Protein 5I98 (pdb70)

Secondary structure (DSSP, 8-state):
----EEEEEE---SS-B--TT-EEEEEEEEEETTS-EEEESTTTTS-EEEE-SSSSS-HHHHHHHTTTTTT--TT----BTT-EEEEEE-GGGTTTTT-BTTTB-TT--EEEEEEEEEE-/---EEEEEE---SS-B--TT-EEEEEEEEEETTS-EEEETTTTT--EEEE-SSSSS-HHHHHHHTTTTTT--TT----BTT-EEEEEE-GGGTTTTT-BTTTB-TT--EEEEEEEEEE-

Foldseek 3Di:
DDAKAKFWPDADPVPAAAAQQKKWWKWKWKDFPVRHTLDTVVVVVGTDIDGELPPPAFQNVNCLRNCHNVPHDPNRDTHHAFIWMKIKAWCVSHVAQVADPPRGHHRTIMIMTMTTHDID/DAKAKFWPDAAPVPAAAAQFKKFWKWKWKDFPVGHTQDTCVVVVGTDIDGELPPPAFQNCNCQRHCHNVPHDPNRDTHHAFIWMKIWAWQNRHVAQPADPPRGHGRTTMIMTMHTHDID

Solvent-accessible surface area: 12181 Å² total; per-residue (Å²): 178,65,30,0,106,10,44,30,37,40,61,21,64,81,107,43,67,7,124,59,47,9,55,1,36,0,41,14,21,0,61,22,95,115,50,132,56,40,44,3,0,102,153,132,66,145,46,71,85,14,35,0,12,77,62,126,25,26,96,0,11,2,0,1,4,3,21,12,74,61,168,17,38,82,124,11,52,110,3,2,90,33,3,77,2,51,0,44,0,32,34,109,5,20,84,12,101,214,8,54,119,92,100,6,30,93,92,46,39,0,32,10,61,3,45,1,74,17,20,123,150,65,3,67,5,10,21,62,96,115,18,69,76,107,47,75,8,141,54,46,22,54,1,36,1,29,17,21,0,74,32,93,106,39,147,79,42,49,7,0,115,170,138,63,153,42,76,77,15,37,0,12,80,62,124,27,26,120,0,10,1,9,1,5,4,24,20,84,61,165,17,45,79,91,10,39,123,4,2,86,30,3,73,2,33,1,31,0,25,25,84,12,18,84,10,104,196,5,65,106,92,105,8,34,96,89,38,42,0,36,8,86,5,32,0,65,17,22,139

InterPro domains:
  IPR001179 FKBP-type peptidyl-prolyl cis-trans isomerase domain [PF00254] (18-119)
  IPR001179 FKBP-type peptidyl-prolyl cis-trans isomerase domain [PS50059] (23-122)
  IPR046357 Peptidyl-prolyl cis-trans isomerase domain superfamily [G3DSA:3.10.50.40] (3-122)
  IPR050689 FKBP-type Peptidyl-prolyl cis-trans Isomerase [PTHR10516] (7-121)

B-factor: mean 46.71, std 12.59, range [27.4, 112.66]

Organism: Candida albicans (strain SC5314 / ATCC MYA-2876) (NCBI:txid237561)

Nearest PDB structures (foldseek):
  5i98-assembly1_A  TM=1.003E+00  e=9.580E-24  Candida albicans SC5314
  5hw7-assembly1_B  TM=9.965E-01  e=1.997E-23  Candida albicans SC5314
  5hw8-assembly5_E  TM=9.865E-01  e=2.056E-21  Candida albicans SC5314
  5hw6-assembly2_B  TM=9.870E-01  e=7.127E-21  Candida albicans SC5314
  5hw8-assembly6_F  TM=9.557E-01  e=1.138E-15  Candida albicans SC5314

Radius of gyration: 19.88 Å; Cα contacts (8 Å, |Δi|>4): 641; chains: 2; bounding box: 49×38×57 Å

GO terms:
  GO:0062040 fungal biofilm matrix (C, IDA)
  GO:0005576 extracellular region (C, IDA)
  GO:0003755 peptidyl-prolyl cis-trans isomerase activity (F, IGI)
  GO:0071466 cellular response to xenobiotic stimulus (P, IMP)

Sequence (239 aa):
EELPQIEIVQEGDNTTFAKPGDTVTIHYDGKLTNGKEFDSSRKRGKPFTCTVGVGQVIKGWDISLTNNYGKGGANLPKISKGTKAILTIPPNLAYGPRGIPGIIGPNETLVFEVELLGVNELPQIEIVQEGDNTTFAKPGDTVTIHYDGKLTNGKEFDSSRKRGKPFTCTVGVGQVIKGWDISLTNNYGKGGANLPKISKGTKAILTIPPNLAYGPRGIPGIIGPNETLVFEVELLGVN

Structure (mmCIF, N/CA/C/O backbone):
data_5I98
#
_entry.id   5I98
#
_cell.length_a   51.225
_cell.length_b   43.963
_cell.length_c   56.989
_cell.angle_alpha   90.000
_cell.angle_beta   115.000
_cell.angle_gamma   90.000
#
_symmetry.space_group_name_H-M   'P 1 21 1'
#
loop_
_entity.id
_entity.type
_entity.pdbx_description
1 polymer 'FK506-binding protein 1'
2 water water
#
loop_
_atom_site.group_PDB
_atom_site.id
_atom_site.type_symbol
_atom_site.label_atom_id
_atom_site.label_alt_id
_atom_site.label_comp_id
_atom_site.label_asym_id
_atom_site.label_entity_id
_atom_site.label_seq_id
_atom_site.pdbx_PDB_ins_code
_atom_site.Cartn_x
_atom_site.Cartn_y
_atom_site.Cartn_z
_atom_site.occupancy
_atom_site.B_iso_or_equiv
_atom_site.auth_seq_id
_atom_site.auth_comp_id
_atom_site.auth_asym_id
_atom_site.auth_atom_id
_atom_site.pdbx_PDB_model_num
ATOM 1 N N . GLU A 1 1 ? 40.531 3.680 -2.028 1.00 62.34 3 GLU A N 1
ATOM 2 C CA . GLU A 1 1 ? 40.881 3.122 -0.727 1.00 74.46 3 GLU A CA 1
ATOM 3 C C . GLU A 1 1 ? 42.153 3.776 -0.190 1.00 69.96 3 GLU A C 1
ATOM 4 O O . GLU A 1 1 ? 43.101 4.030 -0.933 1.00 57.45 3 GLU A O 1
ATOM 15 N N . GLU A 1 2 ? 42.165 4.032 1.113 1.00 60.61 4 GLU A N 1
ATOM 16 C CA . GLU A 1 2 ? 43.184 4.867 1.733 1.00 62.29 4 GLU A CA 1
ATOM 17 C C . GLU A 1 2 ? 44.513 4.132 1.924 1.00 61.30 4 GLU A C 1
ATOM 18 O O . GLU A 1 2 ? 44.554 3.013 2.432 1.00 50.65 4 GLU A O 1
ATOM 30 N N . LEU A 1 3 ? 45.599 4.792 1.533 1.00 48.35 5 LEU A N 1
ATOM 31 C CA . LEU A 1 3 ? 46.920 4.178 1.494 1.00 48.30 5 LEU A CA 1
ATOM 32 C C . LEU A 1 3 ? 47.982 5.212 1.847 1.00 47.66 5 LEU A C 1
ATOM 33 O O . LEU A 1 3 ? 47.834 6.391 1.525 1.00 45.64 5 LEU A O 1
ATOM 49 N N . PRO A 1 4 ? 49.067 4.775 2.504 1.00 39.73 6 PRO A N 1
ATOM 50 C CA . PRO A 1 4 ? 50.157 5.712 2.769 1.00 39.44 6 PRO A CA 1
ATOM 51 C C . PRO A 1 4 ? 50.930 5.978 1.488 1.00 35.54 6 PRO A C 1
ATOM 52 O O . PRO A 1 4 ? 50.894 5.153 0.576 1.00 38.38 6 PRO A O 1
ATOM 63 N N . GLN A 1 5 ? 51.613 7.112 1.409 1.00 32.83 7 GLN A N 1
ATOM 64 C CA . GLN A 1 5 ? 52.465 7.383 0.261 1.00 41.05 7 GLN A CA 1
ATOM 65 C C . GLN A 1 5 ? 53.908 7.083 0.634 1.00 44.21 7 GLN A C 1
ATOM 66 O O . GLN A 1 5 ? 54.359 7.410 1.733 1.00 40.49 7 GLN A O 1
ATOM 80 N N . ILE A 1 6 ? 54.622 6.443 -0.286 1.00 38.31 8 ILE A N 1
ATOM 81 C CA . ILE A 1 6 ? 55.963 5.947 -0.013 1.00 34.46 8 ILE A CA 1
ATOM 82 C C . ILE A 1 6 ? 56.961 6.477 -1.029 1.00 38.38 8 ILE A C 1
ATOM 83 O O . ILE A 1 6 ? 56.822 6.254 -2.231 1.00 42.51 8 ILE A O 1
ATOM 99 N N . GLU A 1 7 ? 57.967 7.182 -0.530 1.00 36.48 9 GLU A N 1
ATOM 100 C CA . GLU A 1 7 ? 59.065 7.655 -1.357 1.00 41.81 9 GLU A CA 1
ATOM 101 C C . GLU A 1 7 ? 60.283 6.772 -1.121 1.00 34.06 9 GLU A C 1
ATOM 102 O O . GLU A 1 7 ? 60.830 6.741 -0.021 1.00 39.34 9 GLU A O 1
ATOM 114 N N . ILE A 1 8 ? 60.701 6.043 -2.150 1.00 36.06 10 ILE A N 1
ATOM 115 C CA . ILE A 1 8 ? 61.885 5.197 -2.044 1.00 35.45 10 ILE A CA 1
ATOM 116 C C . ILE A 1 8 ? 63.138 6.039 -2.264 1.00 37.65 10 ILE A C 1
ATOM 117 O O . ILE A 1 8 ? 63.385 6.524 -3.368 1.00 35.71 10 ILE A O 1
ATOM 133 N N . VAL A 1 9 ? 63.925 6.209 -1.209 1.00 36.80 11 VAL A N 1
ATOM 134 C CA . VAL A 1 9 ? 65.125 7.035 -1.265 1.00 34.61 11 VAL A CA 1
ATOM 135 C C . VAL A 1 9 ? 66.273 6.231 -1.871 1.00 34.26 11 VAL A C 1
ATOM 136 O O . VAL A 1 9 ? 66.990 6.711 -2.752 1.00 34.63 11 VAL A O 1
ATOM 149 N N . GLN A 1 10 ? 66.435 5.003 -1.392 1.00 29.18 12 GLN A N 1
ATOM 150 C CA . GLN A 1 10 ? 67.402 4.074 -1.962 1.00 33.58 12 GLN A CA 1
ATOM 151 C C . GLN A 1 10 ? 66.921 2.646 -1.763 1.00 34.73 12 GLN A C 1
ATOM 152 O O . GLN A 1 10 ? 66.511 2.267 -0.666 1.00 33.07 12 GLN A O 1
ATOM 166 N N . GLU A 1 11 ? 66.983 1.858 -2.830 1.00 35.98 13 GLU A N 1
ATOM 167 C CA . GLU A 1 11 ? 66.506 0.485 -2.795 1.00 34.56 13 GLU A CA 1
ATOM 168 C C . GLU A 1 11 ? 67.439 -0.424 -2.004 1.00 36.06 13 GLU A C 1
ATOM 169 O O . GLU A 1 11 ? 68.658 -0.246 -2.017 1.00 33.34 13 GLU A O 1
ATOM 181 N N . GLY A 1 12 ? 66.850 -1.393 -1.310 1.00 34.25 14 GLY A N 1
ATOM 182 C CA . GLY A 1 12 ? 67.610 -2.409 -0.608 1.00 32.73 14 GLY A CA 1
ATOM 183 C C . GLY A 1 12 ? 67.952 -3.555 -1.541 1.00 35.19 14 GLY A C 1
ATOM 184 O O . GLY A 1 12 ? 68.293 -3.329 -2.701 1.00 36.68 14 GLY A O 1
ATOM 188 N N . ASP A 1 13 ? 67.846 -4.788 -1.053 1.00 34.08 15 ASP A N 1
ATOM 189 C CA . ASP A 1 13 ? 68.249 -5.944 -1.847 1.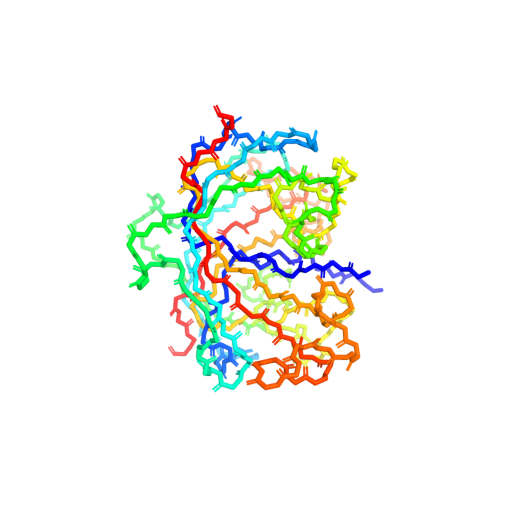00 35.81 15 ASP A CA 1
ATOM 190 C C . ASP A 1 13 ? 67.189 -6.358 -2.870 1.00 32.42 15 ASP A C 1
ATOM 191 O O . ASP A 1 13 ? 67.464 -7.179 -3.742 1.00 33.41 15 ASP A O 1
ATOM 200 N N . ASN A 1 14 ? 65.988 -5.793 -2.767 1.00 34.31 16 ASN A N 1
ATOM 201 C CA . ASN A 1 14 ? 64.922 -6.064 -3.737 1.00 39.06 16 ASN A CA 1
ATOM 202 C C . ASN A 1 14 ? 64.477 -7.529 -3.774 1.00 38.37 16 ASN A C 1
ATOM 203 O O . ASN A 1 14 ? 63.889 -7.979 -4.760 1.00 37.61 16 ASN A O 1
ATOM 214 N N . THR A 1 15 ? 64.754 -8.270 -2.707 1.00 35.75 17 THR A N 1
ATOM 215 C CA . THR A 1 15 ? 64.362 -9.674 -2.639 1.00 37.66 17 THR A CA 1
ATOM 216 C C . THR A 1 15 ? 63.790 -10.085 -1.283 1.00 36.49 17 THR A C 1
ATOM 217 O O . THR A 1 15 ? 63.015 -11.037 -1.210 1.00 36.48 17 THR A O 1
ATOM 228 N N . THR A 1 16 ? 64.158 -9.376 -0.217 1.00 34.49 18 THR A N 1
ATOM 229 C CA . THR A 1 16 ? 63.646 -9.682 1.117 1.00 34.38 18 THR A CA 1
ATOM 230 C C . THR A 1 16 ? 62.542 -8.708 1.518 1.00 33.88 18 THR A C 1
ATOM 231 O O . THR A 1 16 ? 62.803 -7.533 1.777 1.00 35.29 18 THR A O 1
ATOM 242 N N . PHE A 1 17 ? 61.312 -9.209 1.575 1.00 34.58 19 PHE A N 1
ATOM 243 C CA . PHE A 1 17 ? 60.155 -8.390 1.907 1.00 37.98 19 PHE A CA 1
ATOM 244 C C . PHE A 1 17 ? 59.416 -8.980 3.103 1.00 37.40 19 PHE A C 1
ATOM 245 O O . PHE A 1 17 ? 59.203 -10.190 3.175 1.00 37.58 19 PHE A O 1
ATOM 262 N N . ALA A 1 18 ? 59.020 -8.120 4.036 1.00 31.54 20 ALA A N 1
ATOM 263 C CA . ALA A 1 18 ? 58.291 -8.561 5.218 1.00 31.24 20 ALA A CA 1
ATOM 264 C C . ALA A 1 18 ? 56.879 -9.005 4.851 1.00 37.09 20 ALA A C 1
ATOM 265 O O . ALA A 1 18 ? 56.246 -8.425 3.970 1.00 32.59 20 ALA A O 1
ATOM 272 N N . LYS A 1 19 ? 56.402 -10.041 5.532 1.00 37.81 21 LYS A N 1
ATOM 273 C CA . LYS A 1 19 ? 55.011 -10.461 5.431 1.00 44.17 21 LYS A CA 1
ATOM 274 C C . LYS A 1 19 ? 54.405 -10.415 6.825 1.00 41.70 21 LYS A C 1
ATOM 275 O O . LYS A 1 19 ? 55.137 -10.387 7.816 1.00 36.64 21 LYS A O 1
ATOM 294 N N . PRO A 1 20 ? 53.065 -10.392 6.911 1.00 41.92 22 PRO A N 1
ATOM 295 C CA . PRO A 1 20 ? 52.411 -10.324 8.221 1.00 40.89 22 PRO A CA 1
ATOM 296 C C . PRO A 1 20 ? 52.905 -11.414 9.166 1.00 42.43 22 PRO A C 1
ATOM 297 O O . PRO A 1 20 ? 52.982 -12.582 8.779 1.00 44.98 22 PRO A O 1
ATOM 308 N N . GLY A 1 21 ? 53.241 -11.024 10.392 1.00 38.29 23 GLY A N 1
ATOM 309 C CA . GLY A 1 21 ? 53.791 -11.948 11.365 1.00 42.75 23 GLY A CA 1
ATOM 310 C C . GLY A 1 21 ? 55.304 -11.877 11.456 1.00 45.40 23 GLY A C 1
ATOM 311 O O . GLY A 1 21 ? 55.892 -12.367 12.417 1.00 40.81 23 GLY A O 1
ATOM 315 N N . ASP A 1 22 ? 55.938 -11.267 10.458 1.00 42.82 24 ASP A N 1
ATOM 316 C CA . ASP A 1 22 ? 57.389 -11.109 10.470 1.00 41.46 24 ASP A CA 1
ATOM 317 C C . ASP A 1 22 ? 57.798 -10.046 11.473 1.00 39.23 24 ASP A C 1
ATOM 318 O O . ASP A 1 22 ? 57.016 -9.159 11.810 1.00 34.91 24 ASP A O 1
ATOM 327 N N . THR A 1 23 ? 59.034 -10.138 11.949 1.00 38.33 25 THR A N 1
ATOM 328 C CA . THR A 1 23 ? 59.617 -9.074 12.750 1.00 35.64 25 THR A CA 1
ATOM 329 C C . THR A 1 23 ? 60.477 -8.217 11.834 1.00 37.03 25 THR A C 1
ATOM 330 O O . THR A 1 23 ? 61.174 -8.740 10.967 1.00 41.75 25 THR A O 1
ATOM 341 N N . VAL A 1 24 ? 60.416 -6.902 12.001 1.00 35.37 26 VAL A N 1
ATOM 342 C CA . VAL A 1 24 ? 61.314 -6.026 11.266 1.00 36.37 26 VAL A CA 1
ATOM 343 C C . VAL A 1 24 ? 62.112 -5.167 12.234 1.00 33.83 26 VAL A C 1
ATOM 344 O O . VAL A 1 24 ? 61.661 -4.870 13.341 1.00 39.41 26 VAL A O 1
ATOM 357 N N . THR A 1 25 ? 63.311 -4.790 11.809 1.00 33.97 27 THR A N 1
ATOM 358 C CA . THR A 1 25 ? 64.162 -3.908 12.585 1.00 35.81 27 THR A CA 1
ATOM 359 C C . THR A 1 25 ? 64.413 -2.672 11.736 1.00 32.82 27 THR A C 1
ATOM 360 O O . THR A 1 25 ? 64.893 -2.772 10.608 1.00 33.20 27 THR A O 1
ATOM 371 N N . ILE A 1 26 ? 64.087 -1.506 12.278 1.00 29.84 28 ILE A N 1
ATOM 372 C CA . ILE A 1 26 ? 64.038 -0.294 11.480 1.00 2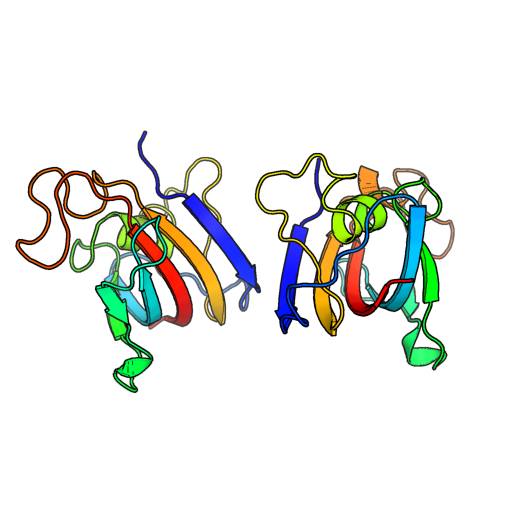8.23 28 ILE A CA 1
ATOM 373 C C . ILE A 1 26 ? 64.490 0.935 12.267 1.00 35.55 28 ILE A C 1
ATOM 374 O O . ILE A 1 26 ? 64.125 1.109 13.432 1.00 36.33 28 ILE A O 1
ATOM 390 N N . HIS A 1 27 ? 65.316 1.763 11.635 1.00 31.58 29 HIS A N 1
ATOM 391 C CA . HIS A 1 27 ? 65.633 3.086 12.161 1.00 37.13 29 HIS A CA 1
ATOM 392 C C . HIS A 1 27 ? 64.671 4.087 11.533 1.00 36.78 29 HIS A C 1
ATOM 393 O O . HIS A 1 27 ? 64.372 3.990 10.344 1.00 39.67 29 HIS A O 1
ATOM 408 N N . TYR A 1 28 ? 64.188 5.045 12.319 1.00 37.35 30 TYR A N 1
ATOM 409 C CA . TYR A 1 28 ? 63.257 6.037 11.800 1.00 39.35 30 TYR A CA 1
ATOM 410 C C . TYR A 1 28 ? 63.341 7.382 12.514 1.00 43.01 30 TYR A C 1
ATOM 411 O O . TYR A 1 28 ? 63.776 7.467 13.663 1.00 41.19 30 TYR A O 1
ATOM 429 N N . ASP A 1 29 ? 62.930 8.431 11.806 1.00 36.01 31 ASP A N 1
ATOM 430 C CA . ASP A 1 29 ? 62.628 9.724 12.408 1.00 43.24 31 ASP A CA 1
ATOM 431 C C . ASP A 1 29 ? 61.190 10.076 12.058 1.00 46.16 31 ASP A C 1
ATOM 432 O O . ASP A 1 29 ? 60.833 10.129 10.881 1.00 46.50 31 ASP A O 1
ATOM 441 N N . GLY A 1 30 ? 60.364 10.308 13.072 1.00 40.10 32 GLY A N 1
ATOM 442 C CA . GLY A 1 30 ? 58.976 10.666 12.846 1.00 44.60 32 GLY A CA 1
ATOM 443 C C . GLY A 1 30 ? 58.724 12.144 13.070 1.00 48.18 32 GLY A C 1
ATOM 444 O O . GLY A 1 30 ? 58.992 12.665 14.152 1.00 43.64 32 GLY A O 1
ATOM 448 N N . LYS A 1 31 ? 58.200 12.816 12.048 1.00 42.00 33 LYS A N 1
ATOM 449 C CA . LYS A 1 31 ? 57.951 14.250 12.118 1.00 46.67 33 LYS A CA 1
ATOM 450 C C . LYS A 1 31 ? 56.551 14.603 11.625 1.00 45.66 33 LYS A C 1
ATOM 451 O O . LYS A 1 31 ? 55.906 13.817 10.931 1.00 37.34 33 LYS A O 1
ATOM 470 N N . LEU A 1 32 ? 56.083 15.790 11.996 1.00 41.64 34 LEU A N 1
ATOM 471 C CA . LEU A 1 32 ? 54.847 16.328 11.447 1.00 43.82 34 LEU A CA 1
ATOM 472 C C . LEU A 1 32 ? 55.159 16.906 10.074 1.00 43.30 34 LEU A C 1
ATOM 473 O O . LEU A 1 32 ? 56.324 17.009 9.695 1.00 41.61 34 LEU A O 1
ATOM 489 N N . THR A 1 33 ? 54.129 17.285 9.325 1.00 44.38 35 THR A N 1
ATOM 490 C CA . THR A 1 33 ? 54.343 17.805 7.978 1.00 48.19 35 THR A CA 1
ATOM 491 C C . THR A 1 33 ? 55.133 19.119 8.003 1.00 50.21 35 THR A C 1
ATOM 492 O O . THR A 1 33 ? 55.735 19.508 7.003 1.00 48.92 35 THR A O 1
ATOM 503 N N . ASN A 1 34 ? 55.136 19.793 9.150 1.00 51.91 36 ASN A N 1
ATOM 504 C CA . ASN A 1 34 ? 55.878 21.046 9.299 1.00 45.97 36 ASN A CA 1
ATOM 505 C C . ASN A 1 34 ? 57.313 20.865 9.802 1.00 58.09 36 ASN A C 1
ATOM 506 O O . ASN A 1 34 ? 57.952 21.832 10.213 1.00 54.60 36 ASN A O 1
ATOM 517 N N . GLY A 1 35 ? 57.814 19.633 9.778 1.00 51.42 37 GLY A N 1
ATOM 518 C CA . GLY A 1 35 ? 59.203 19.370 10.119 1.00 53.60 37 GLY A CA 1
ATOM 519 C C . GLY A 1 35 ? 59.494 19.187 11.602 1.00 51.46 37 GLY A C 1
ATOM 520 O O . GLY A 1 35 ? 60.636 18.935 11.984 1.00 56.57 37 GLY A O 1
ATOM 524 N N . LYS A 1 36 ? 58.469 19.311 12.439 1.00 50.80 38 LYS A N 1
ATOM 525 C CA . LYS A 1 36 ? 58.640 19.190 13.885 1.00 55.74 38 LYS A CA 1
ATOM 526 C C . LYS A 1 36 ? 58.658 17.721 14.297 1.00 51.80 38 LYS A C 1
ATOM 527 O O . LYS A 1 36 ? 57.708 16.985 14.041 1.00 52.41 38 LYS A O 1
ATOM 546 N N . GLU A 1 37 ? 59.738 17.300 14.948 1.00 53.50 39 GLU A N 1
ATOM 547 C CA . GLU A 1 37 ? 59.928 15.886 15.265 1.00 58.27 39 GLU A CA 1
ATOM 548 C C . GLU A 1 37 ? 59.181 15.467 16.524 1.00 53.21 39 GLU A C 1
ATOM 549 O O . GLU A 1 37 ? 59.262 16.134 17.557 1.00 58.06 39 GLU A O 1
ATOM 561 N N . PHE A 1 38 ? 58.459 14.353 16.428 1.00 46.88 40 PHE A N 1
ATOM 562 C CA . PHE A 1 38 ? 57.726 13.818 17.572 1.00 49.74 40 PHE A CA 1
ATOM 563 C C . PHE A 1 38 ? 58.290 12.497 18.097 1.00 55.35 40 PHE A C 1
ATOM 564 O O . PHE A 1 38 ? 57.904 12.044 19.175 1.00 47.27 40 PHE A O 1
ATOM 581 N N . ASP A 1 39 ? 59.202 11.884 17.349 1.00 50.79 41 ASP A N 1
ATOM 582 C CA . ASP A 1 39 ? 59.804 10.625 17.778 1.00 44.95 41 ASP A CA 1
ATOM 583 C C . ASP A 1 39 ? 60.967 10.233 16.866 1.00 45.35 41 ASP A C 1
ATOM 584 O O . ASP A 1 39 ? 61.056 10.682 15.723 1.00 52.61 41 ASP A O 1
ATOM 593 N N . SER A 1 40 ? 61.858 9.393 17.381 1.00 41.73 42 SER A N 1
ATOM 594 C CA . SER A 1 40 ? 63.038 8.972 16.632 1.00 44.06 42 SER A CA 1
ATOM 595 C C . SER A 1 40 ? 63.785 7.856 17.353 1.00 49.14 42 SER A C 1
ATOM 596 O O . SER A 1 40 ? 64.045 7.942 18.552 1.00 49.75 42 SER A O 1
ATOM 604 N N . SER A 1 41 ? 64.131 6.810 16.608 1.00 41.33 43 SER A N 1
ATOM 605 C CA . SER A 1 41 ? 64.918 5.709 17.145 1.00 43.69 43 SER A CA 1
ATOM 606 C C . SER A 1 41 ? 66.393 6.086 17.152 1.00 44.31 43 SER A C 1
ATOM 607 O O . SER A 1 41 ? 67.168 5.583 17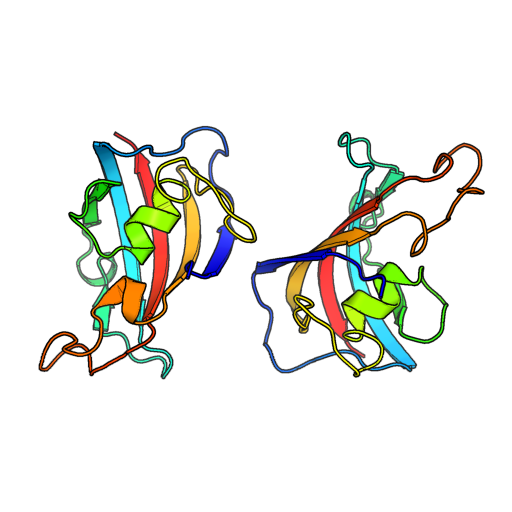.964 1.00 45.22 43 SER A O 1
ATOM 615 N N . ARG A 1 42 ? 66.768 6.986 16.247 1.00 47.19 44 ARG A N 1
ATOM 616 C CA . ARG A 1 42 ? 68.166 7.345 16.050 1.00 51.59 44 ARG A CA 1
ATOM 617 C C . ARG A 1 42 ? 68.718 8.140 17.231 1.00 58.06 44 ARG A C 1
ATOM 618 O O . ARG A 1 42 ? 69.874 7.963 17.615 1.00 68.23 44 ARG A O 1
ATOM 639 N N . LYS A 1 43 ? 67.892 9.007 17.812 1.00 59.59 45 LYS A N 1
ATOM 640 C CA . LYS A 1 43 ? 68.300 9.775 18.986 1.00 65.69 45 LYS A CA 1
ATOM 641 C C . LYS A 1 43 ? 68.270 8.884 20.227 1.00 59.81 45 LYS A C 1
ATOM 642 O O . LYS A 1 43 ? 68.812 9.236 21.275 1.00 72.89 45 LYS A O 1
ATOM 661 N N . ARG A 1 44 ? 67.632 7.727 20.088 1.00 54.80 46 ARG A N 1
ATOM 662 C CA . ARG A 1 44 ? 67.544 6.739 21.155 1.00 58.60 46 ARG A CA 1
ATOM 663 C C . ARG A 1 44 ? 68.769 5.822 21.120 1.00 59.83 46 ARG A C 1
ATOM 664 O O . ARG A 1 44 ? 69.077 5.142 22.099 1.00 58.40 46 ARG A O 1
ATOM 685 N N . GLY A 1 45 ? 69.463 5.809 19.984 1.00 58.22 47 GLY A N 1
ATOM 686 C CA . GLY A 1 45 ? 70.717 5.084 19.854 1.00 53.46 47 GLY A CA 1
ATOM 687 C C . GLY A 1 45 ? 70.548 3.614 19.506 1.00 56.60 47 GLY A C 1
ATOM 688 O O . GLY A 1 45 ? 71.511 2.847 19.523 1.00 57.35 47 GLY A O 1
ATOM 692 N N . LYS A 1 46 ? 69.326 3.217 19.175 1.00 51.76 48 LYS A N 1
ATOM 693 C CA . LYS A 1 46 ? 69.031 1.812 18.922 1.00 45.84 48 LYS A CA 1
ATOM 694 C C . LYS A 1 46 ? 67.849 1.700 17.978 1.00 47.34 48 LYS A C 1
ATOM 695 O O . LYS A 1 46 ? 66.860 2.417 18.137 1.00 37.59 48 LYS A O 1
ATOM 714 N N . PRO A 1 47 ? 67.943 0.801 16.985 1.00 41.99 49 PRO A N 1
ATOM 715 C CA . PRO A 1 47 ? 66.822 0.679 16.052 1.00 42.93 49 PRO A CA 1
ATOM 716 C C . PRO A 1 47 ? 65.623 -0.019 16.682 1.00 38.74 49 PRO A C 1
ATOM 717 O O . PRO A 1 47 ? 65.743 -0.687 17.710 1.00 36.15 49 PRO A O 1
ATOM 728 N N . PHE A 1 48 ? 64.471 0.143 16.046 1.00 36.07 50 PHE A N 1
ATOM 729 C CA . PHE A 1 48 ? 63.205 -0.326 16.585 1.00 34.55 50 PHE A CA 1
ATOM 730 C C . PHE A 1 48 ? 62.832 -1.667 15.965 1.00 35.90 50 PHE A C 1
ATOM 731 O O . PHE A 1 48 ? 62.815 -1.811 14.742 1.00 35.52 50 PHE A O 1
ATOM 748 N N . THR A 1 49 ? 62.549 -2.650 16.814 1.00 31.66 51 THR A N 1
ATOM 749 C CA . THR A 1 49 ? 62.127 -3.966 16.347 1.00 39.69 51 THR A CA 1
ATOM 750 C C . THR A 1 49 ? 60.661 -4.184 16.698 1.00 40.70 51 THR A C 1
ATOM 751 O O . THR A 1 49 ? 60.245 -3.982 17.837 1.00 40.19 51 THR A O 1
ATOM 762 N N . CYS A 1 50 ? 59.877 -4.589 15.709 1.00 37.01 52 CYS A N 1
ATOM 763 C CA . CYS A 1 50 ? 58.448 -4.794 15.908 1.00 39.00 52 CYS A CA 1
ATOM 764 C C . CYS A 1 50 ? 57.930 -5.899 15.010 1.00 40.96 52 CYS A C 1
ATOM 765 O O . CYS A 1 50 ? 58.564 -6.256 14.018 1.00 38.57 52 CYS A O 1
ATOM 773 N N . THR A 1 51 ? 56.767 -6.431 15.363 1.00 38.95 53 THR A N 1
ATOM 774 C CA . THR A 1 51 ? 56.061 -7.374 14.511 1.00 41.34 53 THR A CA 1
ATOM 775 C C . THR A 1 51 ? 55.103 -6.600 13.616 1.00 40.19 53 THR A C 1
ATOM 776 O O . THR A 1 51 ? 54.336 -5.767 14.099 1.00 42.16 53 THR A O 1
ATOM 787 N N . VAL A 1 52 ? 55.157 -6.867 12.312 1.00 35.86 54 VAL A N 1
ATOM 788 C CA . VAL A 1 52 ? 54.356 -6.120 11.345 1.00 38.97 54 VAL A CA 1
ATOM 789 C C . VAL A 1 52 ? 53.166 -6.913 10.811 1.00 37.15 54 VAL A C 1
ATOM 790 O O . VAL A 1 52 ? 53.175 -8.145 10.794 1.00 40.51 54 VAL A O 1
ATOM 803 N N . GLY A 1 53 ? 52.145 -6.186 10.368 1.00 41.09 55 GLY A N 1
ATOM 804 C CA . GLY A 1 53 ? 50.996 -6.780 9.710 1.00 45.85 55 GLY A CA 1
ATOM 805 C C . GLY A 1 53 ? 49.894 -7.260 10.636 1.00 41.21 55 GLY A C 1
ATOM 806 O O . GLY A 1 53 ? 48.923 -7.862 10.179 1.00 50.55 55 GLY A O 1
ATOM 810 N N . VAL A 1 54 ? 50.027 -6.991 11.931 1.00 47.93 56 VAL A N 1
ATOM 811 C CA . VAL A 1 54 ? 49.080 -7.516 12.910 1.00 43.98 56 VAL A CA 1
ATOM 812 C C . VAL A 1 54 ? 48.585 -6.451 13.891 1.00 52.48 56 VAL A C 1
ATOM 813 O O . VAL A 1 54 ? 48.067 -6.774 14.960 1.00 50.27 56 VAL A O 1
ATOM 826 N N . GLY A 1 55 ? 48.742 -5.185 13.523 1.00 48.52 57 GLY A N 1
ATOM 827 C CA . GLY A 1 55 ? 48.232 -4.091 14.329 1.00 45.48 57 GLY A CA 1
ATOM 828 C C . GLY A 1 55 ? 49.044 -3.752 15.570 1.00 44.18 57 GLY A C 1
ATOM 829 O O . GLY A 1 55 ? 48.510 -3.177 16.519 1.00 44.90 57 GLY A O 1
ATOM 833 N N . GLN A 1 56 ? 50.329 -4.098 15.574 1.00 39.18 58 GLN A N 1
ATOM 834 C CA . GLN A 1 56 ? 51.208 -3.735 16.686 1.00 39.54 58 GLN A CA 1
ATOM 835 C C . GLN A 1 56 ? 52.024 -2.485 16.364 1.00 34.95 58 GLN A C 1
ATOM 836 O O . GLN A 1 56 ? 52.866 -2.056 17.153 1.00 34.53 58 GLN A O 1
ATOM 850 N N . VAL A 1 57 ? 51.767 -1.918 15.192 1.00 33.05 59 VAL A N 1
ATOM 851 C CA . VAL A 1 57 ? 52.247 -0.593 14.835 1.00 38.53 59 VAL A CA 1
ATOM 852 C C . VAL A 1 57 ? 51.086 0.078 14.121 1.00 30.65 59 VAL A C 1
ATOM 853 O O . VAL A 1 57 ? 50.115 -0.589 13.763 1.00 33.19 59 VAL A O 1
ATOM 866 N N . ILE A 1 58 ? 51.163 1.388 13.918 1.00 32.76 60 ILE A N 1
ATOM 867 C CA . ILE A 1 58 ? 50.068 2.081 13.247 1.00 37.21 60 ILE A CA 1
ATOM 868 C C . ILE A 1 58 ? 49.842 1.488 11.858 1.00 40.09 60 ILE A C 1
ATOM 869 O O . ILE A 1 58 ? 50.765 0.963 11.235 1.00 34.59 60 ILE A O 1
ATOM 885 N N . LYS A 1 59 ? 48.603 1.569 11.385 1.00 33.92 61 LYS A N 1
ATOM 886 C CA . LYS A 1 59 ? 48.195 0.868 10.174 1.00 37.13 61 LYS A CA 1
ATOM 887 C C . LYS A 1 59 ? 49.051 1.276 8.978 1.00 36.04 61 LYS A C 1
ATOM 888 O O . LYS A 1 59 ? 49.404 0.444 8.141 1.00 38.99 61 LYS A O 1
ATOM 907 N N . GLY A 1 60 ? 49.386 2.559 8.904 1.00 38.51 62 GLY A N 1
ATOM 908 C CA . GLY A 1 60 ? 50.233 3.066 7.841 1.00 35.72 62 GLY A CA 1
ATOM 909 C C . GLY A 1 60 ? 51.578 2.367 7.776 1.00 35.52 62 GLY A C 1
ATOM 910 O O . GLY A 1 60 ? 52.113 2.156 6.687 1.00 32.82 62 GLY A O 1
ATOM 914 N N . TRP A 1 61 ? 52.134 2.023 8.936 1.00 33.48 63 TRP A N 1
ATOM 915 C CA . TRP A 1 61 ? 53.388 1.280 8.993 1.00 30.55 63 TRP A CA 1
ATOM 916 C C . TRP A 1 61 ? 53.167 -0.150 8.540 1.00 33.57 63 TRP A C 1
ATOM 917 O O . TRP A 1 61 ? 53.968 -0.701 7.790 1.00 31.21 63 TRP A O 1
ATOM 938 N N . ASP A 1 62 ? 52.080 -0.751 9.015 1.00 34.66 64 ASP A N 1
ATOM 939 C CA . ASP A 1 62 ? 51.733 -2.114 8.637 1.00 36.57 64 ASP A CA 1
ATOM 940 C C . ASP A 1 62 ? 51.583 -2.237 7.125 1.00 37.83 64 ASP A C 1
ATOM 941 O O . ASP A 1 62 ? 52.110 -3.163 6.512 1.00 33.84 64 ASP A O 1
ATOM 950 N N . ILE A 1 63 ? 50.866 -1.291 6.529 1.00 33.43 65 ILE A N 1
ATOM 951 C CA . ILE A 1 63 ? 50.604 -1.322 5.099 1.00 33.96 65 ILE A CA 1
ATOM 952 C C . ILE A 1 63 ? 51.892 -1.124 4.307 1.00 30.27 65 ILE A C 1
ATOM 953 O O . ILE A 1 63 ? 52.140 -1.820 3.323 1.00 30.61 65 ILE A O 1
ATOM 969 N N . SER A 1 64 ? 52.712 -0.177 4.748 1.00 32.37 66 SER A N 1
ATOM 970 C CA . SER A 1 64 ? 53.976 0.128 4.087 1.00 28.39 66 SER A CA 1
ATOM 971 C C . SER A 1 64 ? 54.953 -1.048 4.111 1.00 32.57 66 SER A C 1
ATOM 972 O O . SER A 1 64 ? 55.503 -1.435 3.079 1.00 29.72 66 SER A O 1
ATOM 980 N N . LEU A 1 65 ? 55.165 -1.609 5.297 1.00 32.05 67 LEU A N 1
ATOM 981 C CA . LEU A 1 65 ? 56.183 -2.637 5.495 1.00 29.49 67 LEU A CA 1
ATOM 982 C C . LEU A 1 65 ? 55.772 -4.007 4.938 1.00 30.90 67 LEU A C 1
ATOM 983 O O . LEU A 1 65 ? 56.631 -4.815 4.586 1.00 33.73 67 LEU A O 1
ATOM 999 N N . THR A 1 66 ? 54.470 -4.272 4.854 1.00 32.69 68 THR A N 1
ATOM 1000 C CA . THR A 1 66 ? 53.993 -5.549 4.312 1.00 33.60 68 THR A CA 1
ATOM 1001 C C . THR A 1 66 ? 53.364 -5.392 2.931 1.00 39.89 68 THR A C 1
ATOM 1002 O O . THR A 1 66 ? 52.753 -6.328 2.417 1.00 34.07 68 THR A O 1
ATOM 1013 N N . ASN A 1 67 ? 53.519 -4.218 2.327 1.00 37.88 69 ASN A N 1
ATOM 1014 C CA . ASN A 1 67 ? 52.934 -3.951 1.016 1.00 30.83 69 ASN A CA 1
ATOM 1015 C C . ASN A 1 67 ? 51.439 -4.276 1.015 1.00 39.57 69 ASN A C 1
ATOM 1016 O O . ASN A 1 67 ? 50.955 -5.072 0.211 1.00 36.05 69 ASN A O 1
ATOM 1027 N N . ASN A 1 68 ? 50.724 -3.644 1.939 1.00 35.19 70 ASN A N 1
ATOM 1028 C CA . ASN A 1 68 ? 49.290 -3.849 2.124 1.00 37.08 70 ASN A CA 1
ATOM 1029 C C . ASN A 1 68 ? 48.953 -5.311 2.411 1.00 39.36 70 ASN A C 1
ATOM 1030 O O . ASN A 1 68 ? 48.153 -5.927 1.702 1.00 40.55 70 ASN A O 1
ATOM 1041 N N . TYR A 1 69 ? 49.561 -5.849 3.467 1.00 39.70 71 TYR A N 1
ATOM 1042 C CA . TYR A 1 69 ? 49.381 -7.245 3.855 1.00 42.35 71 TYR A CA 1
ATOM 1043 C C . TYR A 1 69 ? 49.507 -8.160 2.645 1.00 44.76 71 TYR A C 1
ATOM 1044 O O . TYR A 1 69 ? 48.760 -9.126 2.502 1.00 47.70 71 TYR A O 1
ATOM 1062 N N . GLY A 1 70 ? 50.457 -7.839 1.774 1.00 46.72 72 GLY A N 1
ATOM 1063 C CA . GLY A 1 70 ? 50.756 -8.671 0.624 1.00 43.69 72 GLY A CA 1
ATOM 1064 C C . GLY A 1 70 ? 49.899 -8.378 -0.592 1.00 51.21 72 GLY A C 1
ATOM 1065 O O . GLY A 1 70 ? 50.187 -8.867 -1.679 1.00 47.47 72 GLY A O 1
ATOM 1069 N N . LYS A 1 71 ? 48.853 -7.576 -0.415 1.00 48.67 73 LYS A N 1
ATOM 1070 C CA . LYS A 1 71 ? 47.888 -7.331 -1.484 1.00 46.65 73 LYS A CA 1
ATOM 1071 C C . LYS A 1 71 ? 48.319 -6.221 -2.436 1.00 47.25 73 LYS A C 1
ATOM 1072 O O . LYS A 1 71 ? 47.768 -6.082 -3.527 1.00 49.43 73 LYS A O 1
ATOM 1091 N N . GLY A 1 72 ? 49.308 -5.436 -2.029 1.00 46.05 74 GLY A N 1
ATOM 1092 C CA . GLY A 1 72 ? 49.761 -4.332 -2.852 1.00 39.50 74 GLY A CA 1
ATOM 1093 C C . GLY A 1 72 ? 48.711 -3.241 -2.920 1.00 38.44 74 GLY A C 1
ATOM 1094 O O . GLY A 1 72 ? 47.702 -3.284 -2.216 1.00 39.52 74 GLY A O 1
ATOM 1098 N N . GLY A 1 73 ? 48.954 -2.260 -3.777 1.00 38.80 75 GLY A N 1
ATOM 1099 C CA . GLY A 1 73 ? 48.030 -1.159 -3.970 1.00 44.20 75 GLY A CA 1
ATOM 1100 C C . GLY A 1 73 ? 48.568 -0.235 -5.040 1.00 45.42 75 GLY A C 1
ATOM 1101 O O . GLY A 1 73 ? 49.729 -0.348 -5.433 1.00 45.90 75 GLY A O 1
ATOM 1105 N N . ALA A 1 74 ? 47.730 0.677 -5.518 1.00 49.40 76 ALA A N 1
ATOM 1106 C CA . ALA A 1 74 ? 48.158 1.627 -6.535 1.00 45.43 76 ALA A CA 1
ATOM 1107 C C . ALA A 1 74 ? 49.235 2.549 -5.975 1.00 45.94 76 ALA A C 1
ATOM 1108 O O . ALA A 1 74 ? 49.085 3.107 -4.888 1.00 48.51 76 ALA A O 1
ATOM 1115 N N . ASN A 1 75 ? 50.324 2.697 -6.724 1.00 49.55 77 ASN A N 1
ATOM 1116 C CA . ASN A 1 75 ? 51.446 3.538 -6.313 1.00 51.80 77 ASN A CA 1
ATOM 1117 C C . ASN A 1 75 ? 51.909 3.247 -4.886 1.00 44.22 77 ASN A C 1
ATOM 1118 O O . ASN A 1 75 ? 52.132 4.161 -4.091 1.00 52.55 77 ASN A O 1
ATOM 1129 N N . LEU A 1 76 ? 52.051 1.963 -4.577 1.00 42.90 78 LEU A N 1
ATOM 1130 C CA . LEU A 1 76 ? 52.534 1.518 -3.276 1.00 42.05 78 LEU A CA 1
ATOM 1131 C C . LEU A 1 76 ? 53.719 0.575 -3.479 1.00 32.48 78 LEU A C 1
ATOM 1132 O O . LEU A 1 76 ? 53.550 -0.643 -3.481 1.00 38.14 78 LEU A O 1
ATOM 1148 N N . PRO A 1 77 ? 54.926 1.131 -3.663 1.00 37.01 79 PRO A N 1
ATOM 1149 C CA . PRO A 1 77 ? 56.100 0.278 -3.876 1.00 36.89 79 PRO A CA 1
ATOM 1150 C C . PRO A 1 77 ? 56.454 -0.587 -2.671 1.00 33.72 79 PRO A C 1
ATOM 1151 O O . PRO A 1 77 ? 56.265 -0.183 -1.524 1.00 32.96 79 PRO A O 1
ATOM 1162 N N . LYS A 1 78 ? 56.968 -1.779 -2.952 1.00 33.45 80 LYS A N 1
ATOM 1163 C CA . LYS A 1 78 ? 57.445 -2.681 -1.919 1.00 33.83 80 LYS A CA 1
ATOM 1164 C C . LYS A 1 78 ? 58.747 -2.154 -1.317 1.00 34.78 80 LYS A C 1
ATOM 1165 O O . LYS A 1 78 ? 59.558 -1.538 -2.008 1.00 34.17 80 LYS A O 1
ATOM 1184 N N . ILE A 1 79 ? 58.926 -2.393 -0.022 1.00 37.00 81 ILE A N 1
ATOM 1185 C CA . ILE A 1 79 ? 60.128 -1.987 0.695 1.00 33.89 81 ILE A CA 1
ATOM 1186 C C . ILE A 1 79 ? 60.919 -3.235 1.065 1.00 35.60 81 ILE A C 1
ATOM 1187 O O . ILE A 1 79 ? 60.480 -4.033 1.890 1.00 33.51 81 ILE A O 1
ATOM 1203 N N . SER A 1 80 ? 62.076 -3.412 0.440 1.00 31.99 82 SER A N 1
ATOM 1204 C CA . SER A 1 80 ? 62.916 -4.574 0.711 1.00 31.54 82 SER A CA 1
ATOM 1205 C C . SER A 1 80 ? 63.913 -4.293 1.824 1.00 35.17 82 SER A C 1
ATOM 1206 O O . SER A 1 80 ? 64.149 -3.143 2.188 1.00 31.90 82 SER A O 1
ATOM 1214 N N . LYS A 1 81 ? 64.499 -5.356 2.362 1.00 32.51 83 LYS A N 1
ATOM 1215 C CA . LYS A 1 81 ? 65.529 -5.219 3.383 1.00 30.40 83 LYS A CA 1
ATOM 1216 C C . LYS A 1 81 ? 66.664 -4.336 2.874 1.00 35.77 83 LYS A C 1
ATOM 1217 O O . LYS A 1 81 ? 67.197 -4.564 1.788 1.00 30.66 83 LYS A O 1
ATOM 1236 N N . GLY A 1 82 ? 67.023 -3.329 3.667 1.00 33.05 84 GLY A N 1
ATOM 1237 C CA . GLY A 1 82 ? 68.102 -2.421 3.326 1.00 34.01 84 GLY A CA 1
ATOM 1238 C C . GLY A 1 82 ? 67.623 -1.111 2.726 1.00 36.13 84 GLY A C 1
ATOM 1239 O O . GLY A 1 82 ? 68.410 -0.189 2.522 1.00 36.13 84 GLY A O 1
ATOM 1243 N N . THR A 1 83 ? 66.326 -1.024 2.447 1.00 36.64 85 THR A N 1
ATOM 1244 C CA . THR A 1 83 ? 65.763 0.152 1.794 1.00 30.88 85 THR A CA 1
ATOM 1245 C C . THR A 1 83 ? 65.696 1.369 2.710 1.00 33.01 85 THR A C 1
ATOM 1246 O O . THR A 1 83 ? 65.365 1.258 3.890 1.00 33.61 85 THR A O 1
ATOM 1257 N N . LYS A 1 84 ? 66.016 2.530 2.149 1.00 31.34 86 LYS A N 1
ATOM 1258 C CA . LYS A 1 84 ? 65.728 3.806 2.786 1.00 32.38 86 LYS A CA 1
ATOM 1259 C C . LYS A 1 84 ? 64.507 4.395 2.104 1.00 35.66 86 LYS A C 1
ATOM 1260 O O . LYS A 1 84 ? 64.478 4.506 0.879 1.00 31.48 86 LYS A O 1
ATOM 1279 N N . ALA A 1 85 ? 63.502 4.776 2.886 1.00 36.20 87 ALA A N 1
ATOM 1280 C CA . ALA A 1 85 ? 62.281 5.334 2.324 1.00 36.91 87 ALA A CA 1
ATOM 1281 C C . ALA A 1 85 ? 61.711 6.442 3.198 1.00 36.43 87 ALA A C 1
ATOM 1282 O O . ALA A 1 85 ? 62.148 6.654 4.328 1.00 33.60 87 ALA A O 1
ATOM 1289 N N . ILE A 1 86 ? 60.734 7.155 2.652 1.00 33.09 88 ILE A N 1
ATOM 1290 C CA . ILE A 1 86 ? 59.979 8.129 3.423 1.00 38.45 88 ILE A CA 1
ATOM 1291 C C . ILE A 1 86 ? 58.506 7.771 3.339 1.00 35.45 88 ILE A C 1
ATOM 1292 O O . ILE A 1 86 ? 57.929 7.728 2.255 1.00 36.67 88 ILE A O 1
ATOM 1308 N N . LEU A 1 87 ? 57.908 7.506 4.493 1.00 35.62 89 LEU A N 1
ATOM 1309 C CA . LEU A 1 87 ? 56.507 7.143 4.570 1.00 36.04 89 LEU A CA 1
ATOM 1310 C C . LEU A 1 87 ? 55.718 8.357 5.007 1.00 40.51 89 LEU A C 1
ATOM 1311 O O . LEU A 1 87 ? 56.010 8.954 6.042 1.00 38.48 89 LEU A O 1
ATOM 1327 N N . THR A 1 88 ? 54.714 8.725 4.227 1.00 37.75 90 THR A N 1
ATOM 1328 C CA . THR A 1 88 ? 53.809 9.776 4.651 1.00 42.09 90 THR A CA 1
ATOM 1329 C C . THR A 1 88 ? 52.430 9.173 4.852 1.00 39.47 90 THR A C 1
ATOM 1330 O O . THR A 1 88 ? 51.849 8.583 3.942 1.00 34.71 90 THR A O 1
ATOM 1341 N N . ILE A 1 89 ? 51.926 9.325 6.069 1.00 36.63 91 ILE A N 1
ATOM 1342 C CA . ILE A 1 89 ? 50.796 8.550 6.547 1.00 31.13 91 ILE A CA 1
ATOM 1343 C C . ILE A 1 89 ? 49.662 9.480 6.957 1.00 33.21 91 ILE A C 1
ATOM 1344 O O . ILE A 1 89 ? 49.819 10.279 7.878 1.00 37.57 91 ILE A O 1
ATOM 1360 N N . PRO A 1 90 ? 48.517 9.388 6.263 1.00 40.64 92 PRO A N 1
ATOM 1361 C CA . PRO A 1 90 ? 47.351 10.202 6.620 1.00 38.83 92 PRO A CA 1
ATOM 1362 C C . PRO A 1 90 ? 46.798 9.815 7.985 1.00 41.34 92 PRO A C 1
ATOM 1363 O O . PRO A 1 90 ? 47.014 8.686 8.425 1.00 37.12 92 PRO A O 1
ATOM 1374 N N . PRO A 1 91 ? 46.088 10.742 8.646 1.00 48.14 93 PRO A N 1
ATOM 1375 C CA . PRO A 1 91 ? 45.632 10.548 10.027 1.00 42.24 93 PRO A CA 1
ATOM 1376 C C . PRO A 1 91 ? 44.841 9.261 10.237 1.00 41.14 93 PRO A C 1
ATOM 1377 O O . PRO A 1 91 ? 45.013 8.617 11.270 1.00 39.80 93 PRO A O 1
ATOM 1388 N N . ASN A 1 92 ? 44.005 8.885 9.274 1.00 39.13 94 ASN A N 1
ATOM 1389 C CA . ASN A 1 92 ? 43.170 7.697 9.415 1.00 44.21 94 ASN A CA 1
ATOM 1390 C C . ASN A 1 92 ? 43.991 6.406 9.452 1.00 47.28 94 ASN A C 1
ATOM 1391 O O . ASN A 1 92 ? 43.493 5.355 9.856 1.00 44.11 94 ASN A O 1
ATOM 1402 N N . LEU A 1 93 ? 45.244 6.487 9.016 1.00 37.45 95 LEU A N 1
ATOM 1403 C CA . LEU A 1 93 ? 46.149 5.342 9.059 1.00 38.64 95 LEU A CA 1
ATOM 1404 C C . LEU A 1 93 ? 47.188 5.541 10.155 1.0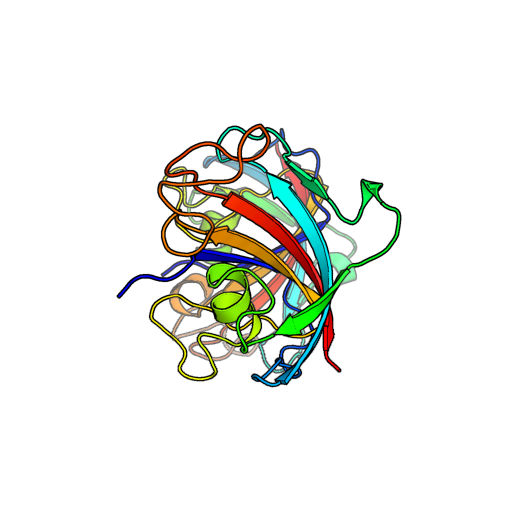0 40.61 95 LEU A C 1
ATOM 1405 O O . LEU A 1 93 ? 48.199 4.836 10.215 1.00 37.26 95 LEU A O 1
ATOM 1421 N N . ALA A 1 94 ? 46.929 6.513 11.019 1.00 34.69 96 ALA A N 1
ATOM 1422 C CA . ALA A 1 94 ? 47.807 6.803 12.138 1.00 36.83 96 ALA A CA 1
ATOM 1423 C C . ALA A 1 94 ? 46.976 6.883 13.418 1.00 39.17 96 ALA A C 1
ATOM 1424 O O . ALA A 1 94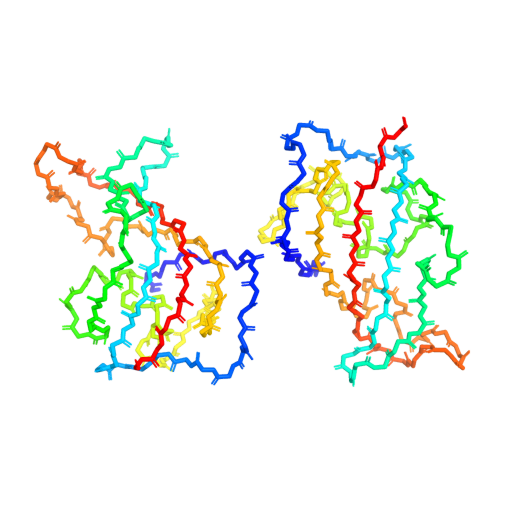 ? 46.461 5.864 13.878 1.00 43.09 96 ALA A O 1
ATOM 1431 N N . TYR A 1 95 ? 46.821 8.077 13.984 1.00 38.33 97 TYR A N 1
ATOM 1432 C CA . TYR A 1 95 ? 46.105 8.211 15.249 1.00 39.90 97 TYR A CA 1
ATOM 1433 C C . TYR A 1 95 ? 44.789 8.985 15.142 1.00 46.97 97 TYR A C 1
ATOM 1434 O O . TYR A 1 95 ? 44.177 9.317 16.158 1.00 42.16 97 TYR A O 1
ATOM 1452 N N . GLY A 1 96 ? 44.357 9.266 13.916 1.00 43.90 98 GLY A N 1
ATOM 1453 C CA . GLY A 1 96 ? 43.026 9.795 13.678 1.00 45.57 98 GLY A CA 1
ATOM 1454 C C . GLY A 1 96 ? 42.728 11.117 14.363 1.00 43.94 98 GLY A C 1
ATOM 1455 O O . GLY A 1 96 ? 43.639 11.872 14.696 1.00 44.74 98 GLY A O 1
ATOM 1459 N N . PRO A 1 97 ? 41.433 11.406 14.566 1.00 49.82 99 PRO A N 1
ATOM 1460 C CA . PRO A 1 97 ? 40.955 12.609 15.256 1.00 48.81 99 PRO A CA 1
ATOM 1461 C C . PRO A 1 97 ? 41.457 12.682 16.693 1.00 51.86 99 PRO A C 1
ATOM 1462 O O . PRO A 1 97 ? 41.680 13.769 17.221 1.00 52.44 99 PRO A O 1
ATOM 1473 N N . ARG A 1 98 ? 41.627 11.521 17.315 1.00 48.61 100 ARG A N 1
ATOM 1474 C CA . ARG A 1 98 ? 42.003 11.448 18.720 1.00 51.62 100 ARG A CA 1
ATOM 1475 C C . ARG A 1 98 ? 43.453 11.868 18.940 1.00 51.90 100 ARG A C 1
ATOM 1476 O O . ARG A 1 98 ? 43.774 12.519 19.933 1.00 41.70 100 ARG A O 1
ATOM 1497 N N . GLY A 1 99 ? 44.324 11.499 18.007 1.00 45.49 101 GLY A N 1
ATOM 1498 C CA . GLY A 1 99 ? 45.743 11.756 18.155 1.00 45.78 101 GLY A CA 1
ATOM 1499 C C . GLY A 1 99 ? 46.304 11.115 19.411 1.00 42.53 101 GLY A C 1
ATOM 1500 O O . GLY A 1 99 ? 45.820 10.078 19.866 1.00 39.16 101 GLY A O 1
ATOM 1504 N N . ILE A 1 100 ? 47.341 11.737 19.960 1.00 46.43 102 ILE A N 1
ATOM 1505 C CA . ILE A 1 100 ? 47.913 11.337 21.238 1.00 46.26 102 ILE A CA 1
ATOM 1506 C C . ILE A 1 100 ? 48.157 12.613 22.029 1.00 44.35 102 ILE A C 1
ATOM 1507 O O . ILE A 1 100 ? 49.074 13.369 21.712 1.00 47.94 102 ILE A O 1
ATOM 1523 N N . PRO A 1 101 ? 47.334 12.865 23.055 1.00 50.59 103 PRO A N 1
ATOM 1524 C CA . PRO A 1 101 ? 47.423 14.140 23.773 1.00 40.33 103 PRO A CA 1
ATOM 1525 C C . PRO A 1 101 ? 48.858 14.552 24.117 1.00 41.57 103 PRO A C 1
ATOM 1526 O O . PRO A 1 101 ? 49.610 13.777 24.709 1.00 50.48 103 PRO A O 1
ATOM 1537 N N . GLY A 1 102 ? 49.221 15.773 23.733 1.00 47.99 104 GLY A N 1
ATOM 1538 C CA . GLY A 1 102 ? 50.522 16.337 24.045 1.00 48.08 104 GLY A CA 1
ATOM 1539 C C . GLY A 1 102 ? 51.672 15.889 23.159 1.00 60.56 104 GLY A C 1
ATOM 1540 O O . GLY A 1 102 ? 52.790 16.382 23.307 1.00 51.04 104 GLY A O 1
ATOM 1544 N N . ILE A 1 103 ? 51.411 14.969 22.236 1.00 57.29 105 ILE A N 1
ATOM 1545 C CA . ILE A 1 103 ? 52.454 14.477 21.336 1.00 50.87 105 ILE A CA 1
ATOM 1546 C C . ILE A 1 103 ? 52.013 14.610 19.882 1.00 51.36 105 ILE A C 1
ATOM 1547 O O . ILE A 1 103 ? 52.713 15.204 19.062 1.00 53.43 105 ILE A O 1
ATOM 1563 N N . ILE A 1 104 ? 50.852 14.046 19.568 1.00 44.33 106 ILE A N 1
ATOM 1564 C CA . ILE A 1 104 ? 50.279 14.176 18.234 1.00 39.63 106 ILE A CA 1
ATOM 1565 C C . ILE A 1 104 ? 48.873 14.760 18.301 1.00 44.95 106 ILE A C 1
ATOM 1566 O O . ILE A 1 104 ? 47.981 14.189 18.928 1.00 43.05 106 ILE A O 1
ATOM 1582 N N . GLY A 1 105 ? 48.684 15.906 17.654 1.00 45.66 107 GLY A N 1
ATOM 1583 C CA . GLY A 1 105 ? 47.386 16.554 17.612 1.00 48.36 107 GLY A CA 1
ATOM 1584 C C . GLY A 1 105 ? 46.400 15.811 16.727 1.00 46.60 107 GLY A C 1
ATOM 1585 O O . GLY A 1 105 ? 46.765 14.860 16.039 1.00 43.01 107 GLY A O 1
ATOM 1589 N N . PRO A 1 106 ? 45.132 16.237 16.751 1.00 54.43 108 PRO A N 1
ATOM 1590 C CA . PRO A 1 106 ? 44.052 15.649 15.948 1.00 48.51 108 PRO A CA 1
ATOM 1591 C C . PRO A 1 106 ? 44.269 15.771 14.438 1.00 50.52 108 PRO A C 1
ATOM 1592 O O . PRO A 1 106 ? 44.756 16.794 13.955 1.00 50.07 108 PRO A O 1
ATOM 1603 N N . ASN A 1 107 ? 43.908 14.715 13.714 1.00 50.25 109 ASN A N 1
ATOM 1604 C CA . ASN A 1 107 ? 43.969 14.696 12.254 1.00 56.64 109 ASN A CA 1
ATOM 1605 C C . ASN A 1 107 ? 45.332 15.120 11.713 1.00 52.81 109 ASN A C 1
ATOM 1606 O O . ASN A 1 107 ? 45.429 15.956 10.814 1.00 49.85 109 ASN A O 1
ATOM 1617 N N . GLU A 1 108 ? 46.377 14.513 12.264 1.00 44.33 110 GLU A N 1
ATOM 1618 C CA . GLU A 1 108 ? 47.749 14.848 11.915 1.00 51.56 110 GLU A CA 1
ATOM 1619 C C . GLU A 1 108 ? 48.334 13.858 10.910 1.00 46.02 110 GLU A C 1
ATOM 1620 O O . GLU A 1 108 ? 48.230 12.644 11.090 1.00 38.37 110 GLU A O 1
ATOM 1632 N N . THR A 1 109 ? 48.943 14.381 9.851 1.00 46.23 111 THR A N 1
ATOM 1633 C CA . THR A 1 109 ? 49.685 13.552 8.907 1.00 40.72 111 THR A CA 1
ATOM 1634 C C . THR A 1 109 ? 51.108 13.366 9.419 1.00 40.90 111 THR A C 1
ATOM 1635 O O . THR A 1 109 ? 51.769 14.335 9.792 1.00 42.42 111 THR A O 1
ATOM 1646 N N . LEU A 1 110 ? 51.572 12.119 9.444 1.00 35.16 112 LEU A N 1
ATOM 1647 C CA . LEU A 1 110 ? 52.892 11.807 9.980 1.00 43.24 112 LEU A CA 1
ATOM 1648 C C . LEU A 1 110 ? 53.876 11.451 8.874 1.00 39.36 112 LEU A C 1
ATOM 1649 O O . LEU A 1 110 ? 53.537 10.739 7.928 1.00 36.50 112 LEU A O 1
ATOM 1665 N N . VAL A 1 111 ? 55.100 11.949 9.006 1.00 37.03 113 VAL A N 1
ATOM 1666 C CA . VAL A 1 111 ? 56.158 11.661 8.048 1.00 40.55 113 VAL A CA 1
ATOM 1667 C C . VAL A 1 111 ? 57.278 10.892 8.731 1.00 41.51 113 VAL A C 1
ATOM 1668 O O . VAL A 1 111 ? 57.860 11.365 9.705 1.00 41.66 113 VAL A O 1
ATOM 1681 N N . PHE A 1 112 ? 57.570 9.702 8.218 1.00 40.37 114 PHE A N 1
ATOM 1682 C CA . PHE A 1 112 ? 58.628 8.873 8.773 1.00 37.47 114 PHE A CA 1
ATOM 1683 C C . PHE A 1 112 ? 59.736 8.641 7.758 1.00 39.66 114 PHE A C 1
ATOM 1684 O O . PHE A 1 112 ? 59.506 8.060 6.699 1.00 38.89 114 PHE A O 1
ATOM 1701 N N . GLU A 1 113 ? 60.938 9.103 8.085 1.00 39.83 115 GLU A N 1
ATOM 1702 C CA . GLU A 1 113 ? 62.120 8.757 7.313 1.00 40.78 115 GLU A CA 1
ATOM 1703 C C . GLU A 1 113 ? 62.676 7.476 7.906 1.00 43.67 115 GLU A C 1
ATOM 1704 O O . GLU A 1 113 ? 63.037 7.450 9.082 1.00 41.35 115 GLU A O 1
ATOM 1716 N N . VAL A 1 114 ? 62.741 6.413 7.111 1.00 38.08 116 VAL A N 1
ATOM 1717 C CA . VAL A 1 114 ? 63.098 5.110 7.655 1.00 39.89 116 VAL A CA 1
ATOM 1718 C C . VAL A 1 114 ? 64.186 4.375 6.885 1.00 37.70 116 VAL A C 1
ATOM 1719 O O . VAL A 1 114 ? 64.340 4.539 5.674 1.00 34.12 116 VAL A O 1
ATOM 1732 N N . GLU A 1 115 ? 64.931 3.549 7.611 1.00 32.22 117 GLU A N 1
ATOM 1733 C CA . GLU A 1 115 ? 65.813 2.572 6.996 1.00 37.14 117 GLU A CA 1
ATOM 1734 C C . GLU A 1 115 ? 65.513 1.178 7.544 1.00 31.70 117 GLU A C 1
ATOM 1735 O O . GLU A 1 115 ? 65.665 0.919 8.741 1.00 37.58 117 GLU A O 1
ATOM 1747 N N . LEU A 1 116 ? 65.074 0.289 6.657 1.00 32.16 118 LEU A N 1
ATOM 1748 C CA . LEU A 1 116 ? 64.762 -1.087 7.019 1.00 28.52 118 LEU A CA 1
ATOM 1749 C C . LEU A 1 116 ? 66.043 -1.914 7.090 1.00 32.06 118 LEU A C 1
ATOM 1750 O O . LEU A 1 116 ? 66.583 -2.333 6.066 1.00 32.17 118 LEU A O 1
ATOM 1766 N N . LEU A 1 117 ? 66.529 -2.144 8.304 1.00 35.04 119 LEU A N 1
ATOM 1767 C CA . LEU A 1 117 ? 67.784 -2.860 8.506 1.00 34.58 119 LEU A CA 1
ATOM 1768 C C . LEU A 1 117 ? 67.609 -4.369 8.426 1.00 31.94 119 LEU A C 1
ATOM 1769 O O . LEU A 1 117 ? 68.450 -5.072 7.862 1.00 37.74 119 LEU A O 1
ATOM 1785 N N . GLY A 1 118 ? 66.517 -4.867 8.995 1.00 36.27 120 GLY A N 1
ATOM 1786 C CA . GLY A 1 118 ? 66.328 -6.299 9.118 1.00 36.17 120 GLY A CA 1
ATOM 1787 C C . GLY A 1 118 ? 64.905 -6.771 8.908 1.00 40.73 120 GLY A C 1
ATOM 1788 O O . GLY A 1 118 ? 63.943 -6.071 9.224 1.00 32.44 120 GLY A O 1
ATOM 1792 N N . VAL A 1 119 ? 64.788 -7.978 8.365 1.00 36.79 121 VAL A N 1
ATOM 1793 C CA . VAL A 1 119 ? 63.507 -8.650 8.205 1.00 41.72 121 VAL A CA 1
ATOM 1794 C C . VAL A 1 119 ? 63.662 -10.066 8.741 1.00 40.90 121 VAL A C 1
ATOM 1795 O O . VAL A 1 119 ? 64.377 -10.883 8.159 1.00 49.57 121 VAL A O 1
ATOM 1808 N N . ASN A 1 120 ? 62.999 -10.351 9.856 1.00 42.25 122 ASN A N 1
ATOM 1809 C CA . ASN A 1 120 ? 63.200 -11.608 10.568 1.00 50.88 122 ASN A CA 1
ATOM 1810 C C . ASN A 1 120 ? 64.664 -11.796 10.932 1.00 56.05 122 ASN A C 1
ATOM 1811 O O . ASN A 1 120 ? 65.204 -11.035 11.731 1.00 55.80 122 ASN A O 1
ATOM 1822 N N . GLU B 1 2 ? 56.225 9.829 -18.477 1.00 51.75 4 GLU B N 1
ATOM 1823 C CA . GLU B 1 2 ? 57.217 8.928 -17.903 1.00 39.97 4 GLU B CA 1
ATOM 1824 C C . GLU B 1 2 ? 58.371 9.733 -17.311 1.00 47.39 4 GLU B C 1
ATOM 1825 O O . GLU B 1 2 ? 58.858 10.688 -17.916 1.00 39.58 4 GLU B O 1
ATOM 1836 N N . LEU B 1 3 ? 58.794 9.338 -16.117 1.00 36.43 5 LEU B N 1
ATOM 1837 C CA . LEU B 1 3 ? 59.900 9.984 -15.423 1.00 36.75 5 LEU B CA 1
ATOM 1838 C C . LEU B 1 3 ? 60.922 8.917 -15.064 1.00 36.01 5 LEU B C 1
ATOM 1839 O O . LEU B 1 3 ? 60.563 7.752 -14.894 1.00 33.44 5 LEU B O 1
ATOM 1855 N N . PRO B 1 4 ? 62.202 9.303 -14.951 1.00 30.75 6 PRO B N 1
ATOM 1856 C CA . PRO B 1 4 ? 63.206 8.328 -14.527 1.00 33.94 6 PRO B CA 1
ATOM 1857 C C . PRO B 1 4 ? 63.118 8.093 -13.028 1.00 31.00 6 PRO B C 1
ATOM 1858 O O . PRO B 1 4 ? 62.612 8.951 -12.304 1.00 30.85 6 PRO B O 1
ATOM 1869 N N . GLN B 1 5 ? 63.600 6.947 -12.568 1.00 33.84 7 GLN B N 1
ATOM 1870 C CA . GLN B 1 5 ? 63.699 6.702 -11.140 1.00 31.67 7 GLN B CA 1
ATOM 1871 C C . GLN B 1 5 ? 65.005 7.291 -10.636 1.00 32.70 7 GLN B C 1
ATOM 1872 O O . GLN B 1 5 ? 66.046 7.135 -11.273 1.00 32.26 7 GLN B O 1
ATOM 1886 N N . ILE B 1 6 ? 64.947 7.976 -9.500 1.00 29.60 8 ILE B N 1
ATOM 1887 C CA . ILE B 1 6 ? 66.140 8.550 -8.894 1.00 32.20 8 ILE B CA 1
ATOM 1888 C C . ILE B 1 6 ? 66.310 8.060 -7.459 1.00 35.36 8 ILE B C 1
ATOM 1889 O O . ILE B 1 6 ? 65.449 8.289 -6.608 1.00 37.71 8 ILE B O 1
ATOM 1905 N N . GLU B 1 7 ? 67.421 7.381 -7.198 1.00 33.83 9 GLU B N 1
ATOM 1906 C CA . GLU B 1 7 ? 67.791 7.021 -5.835 1.00 35.03 9 GLU B CA 1
ATOM 1907 C C . GLU B 1 7 ? 68.925 7.924 -5.375 1.00 31.36 9 GLU B C 1
ATOM 1908 O O . GLU B 1 7 ? 69.878 8.160 -6.119 1.00 35.56 9 GLU B O 1
ATOM 1920 N N . ILE B 1 8 ? 68.821 8.424 -4.150 1.00 36.64 10 ILE B N 1
ATOM 1921 C CA . ILE B 1 8 ? 69.882 9.230 -3.568 1.00 35.49 10 ILE B CA 1
ATOM 1922 C C . ILE B 1 8 ? 70.744 8.340 -2.675 1.00 38.88 10 ILE B C 1
ATOM 1923 O O . ILE B 1 8 ? 70.281 7.826 -1.656 1.00 37.07 10 ILE B O 1
ATOM 1939 N N . VAL B 1 9 ? 71.996 8.150 -3.072 1.00 32.31 11 VAL B N 1
ATOM 1940 C CA . VAL B 1 9 ? 72.918 7.296 -2.335 1.00 36.38 11 VAL B CA 1
ATOM 1941 C C . VAL B 1 9 ? 73.602 8.105 -1.239 1.00 35.15 11 VAL B C 1
ATOM 1942 O O . VAL B 1 9 ? 73.801 7.620 -0.125 1.00 36.13 11 VAL B O 1
ATOM 1955 N N . GLN B 1 10 ? 73.941 9.348 -1.568 1.00 34.12 12 GLN B N 1
ATOM 1956 C CA . GLN B 1 10 ? 74.534 10.274 -0.614 1.00 36.86 12 GLN B CA 1
ATOM 1957 C C . GLN B 1 10 ? 74.151 11.702 -0.980 1.00 35.75 12 GLN B C 1
ATOM 1958 O O . GLN B 1 10 ? 74.364 12.134 -2.112 1.00 37.15 12 GLN B O 1
ATOM 1972 N N . GLU B 1 11 ? 73.586 12.432 -0.023 1.00 33.03 13 GLU B N 1
ATOM 1973 C CA . GLU B 1 11 ? 73.165 13.809 -0.268 1.00 37.88 13 GLU B CA 1
ATOM 1974 C C . GLU B 1 11 ? 74.351 14.739 -0.498 1.00 39.30 13 GLU B C 1
ATOM 1975 O O . GLU B 1 11 ? 75.406 14.577 0.115 1.00 33.75 13 GLU B O 1
ATOM 1987 N N . GLY B 1 12 ? 74.165 15.708 -1.390 1.00 41.44 14 GLY B N 1
ATOM 1988 C CA . GLY B 1 12 ? 75.146 16.755 -1.613 1.00 41.58 14 GLY B CA 1
ATOM 1989 C C . GLY B 1 12 ? 74.977 17.885 -0.613 1.00 44.45 14 GLY B C 1
ATOM 1990 O O . GLY B 1 12 ? 74.649 17.642 0.548 1.00 40.05 14 GLY B O 1
ATOM 1994 N N . ASP B 1 13 ? 75.184 19.120 -1.062 1.00 42.75 15 ASP B N 1
ATOM 1995 C CA . ASP B 1 13 ? 75.121 20.276 -0.169 1.00 45.98 15 ASP B CA 1
ATOM 1996 C C . ASP B 1 13 ? 73.683 20.734 0.087 1.00 41.64 15 ASP B C 1
ATOM 1997 O O . ASP B 1 13 ? 73.425 21.500 1.013 1.00 36.77 15 ASP B O 1
ATOM 2006 N N . ASN B 1 14 ? 72.760 20.283 -0.757 1.00 38.92 16 ASN B N 1
ATOM 2007 C CA . ASN B 1 14 ? 71.325 20.512 -0.568 1.00 32.58 16 ASN B CA 1
ATOM 2008 C C . ASN B 1 14 ? 70.921 21.962 -0.802 1.00 37.68 16 ASN B C 1
ATOM 2009 O O . ASN B 1 14 ? 69.852 22.392 -0.371 1.00 41.85 16 ASN B O 1
ATOM 2020 N N . THR B 1 15 ? 71.775 22.711 -1.487 1.00 36.53 17 THR B N 1
ATOM 2021 C CA . THR B 1 15 ? 71.503 24.116 -1.764 1.00 46.00 17 THR B CA 1
ATOM 2022 C C . THR B 1 15 ? 71.772 24.491 -3.220 1.00 39.95 17 THR B C 1
ATOM 2023 O O . THR B 1 15 ? 71.101 25.365 -3.768 1.00 41.74 17 THR B O 1
ATOM 2034 N N . THR B 1 16 ? 72.744 23.831 -3.844 1.00 35.81 18 THR B N 1
ATOM 2035 C CA . THR B 1 16 ? 73.132 24.142 -5.215 1.00 37.88 18 THR B CA 1
ATOM 2036 C C . THR B 1 16 ? 72.487 23.168 -6.197 1.00 40.40 18 THR B C 1
ATOM 2037 O O . THR B 1 16 ? 72.846 21.992 -6.238 1.00 36.88 18 THR B O 1
ATOM 2048 N N . PHE B 1 17 ? 71.547 23.665 -6.995 1.00 42.09 19 PHE B N 1
ATOM 2049 C CA . PHE B 1 17 ? 70.822 22.830 -7.948 1.00 37.90 19 PHE B CA 1
ATOM 2050 C C . PHE B 1 17 ? 70.922 23.415 -9.351 1.00 43.25 19 PHE B C 1
ATOM 2051 O O . PHE B 1 17 ? 70.859 24.632 -9.530 1.00 42.33 19 PHE B O 1
ATOM 2068 N N . ALA B 1 18 ? 71.074 22.550 -10.346 1.00 34.89 20 ALA B N 1
ATOM 2069 C CA . ALA B 1 18 ? 71.134 22.999 -11.732 1.00 35.47 20 ALA B CA 1
ATOM 2070 C C . ALA B 1 18 ? 69.739 23.330 -12.246 1.00 34.89 20 ALA B C 1
ATOM 2071 O O . ALA B 1 18 ? 68.754 22.702 -11.856 1.00 34.99 20 ALA B O 1
ATOM 2078 N N . LYS B 1 19 ? 69.662 24.329 -13.118 1.00 35.68 21 LYS B N 1
ATOM 2079 C CA . LYS B 1 19 ? 68.424 24.644 -13.815 1.00 35.65 21 LYS B CA 1
ATOM 2080 C C . LYS B 1 19 ? 68.726 24.637 -15.305 1.00 36.86 21 LYS B C 1
ATOM 2081 O O . LYS B 1 19 ? 69.892 24.704 -15.697 1.00 32.25 21 LYS B O 1
ATOM 2100 N N . PRO B 1 20 ? 67.683 24.535 -16.143 1.00 35.51 22 PRO B N 1
ATOM 2101 C CA . PRO B 1 20 ? 67.938 24.423 -17.581 1.00 31.24 22 PRO B CA 1
ATOM 2102 C C . PRO B 1 20 ? 68.833 25.553 -18.084 1.00 29.78 22 PRO B C 1
ATOM 2103 O O . PRO B 1 20 ? 68.598 26.716 -17.756 1.00 35.94 22 PRO B O 1
ATOM 2114 N N . GLY B 1 21 ? 69.852 25.203 -18.863 1.00 31.50 23 GLY B N 1
ATOM 2115 C CA . GLY B 1 21 ? 70.805 26.176 -19.364 1.00 36.33 23 GLY B CA 1
ATOM 2116 C C . GLY B 1 21 ? 72.105 26.202 -18.576 1.00 38.86 23 GLY B C 1
ATOM 2117 O O . GLY B 1 21 ? 73.108 26.744 -19.039 1.00 34.80 23 GLY B O 1
ATOM 2121 N N . ASP B 1 22 ? 72.098 25.620 -17.381 1.00 36.80 24 ASP B N 1
ATOM 2122 C CA . ASP B 1 22 ? 73.310 25.570 -16.569 1.00 34.87 24 ASP B CA 1
ATOM 2123 C C . ASP B 1 22 ? 74.267 24.520 -17.106 1.00 44.25 24 ASP B C 1
ATOM 2124 O O . ASP B 1 22 ? 73.857 23.549 -17.741 1.00 37.22 24 ASP B O 1
ATOM 2133 N N . THR B 1 23 ? 75.550 24.735 -16.844 1.00 38.33 25 THR B N 1
ATOM 2134 C CA . THR B 1 23 ? 76.576 23.753 -17.147 1.00 40.03 25 THR B CA 1
ATOM 2135 C C . THR B 1 23 ? 76.835 22.921 -15.897 1.00 40.83 25 THR B C 1
ATOM 2136 O O . THR B 1 23 ? 76.906 23.457 -14.795 1.00 38.17 25 THR B O 1
ATOM 2147 N N . VAL B 1 24 ? 76.952 21.608 -16.067 1.00 35.25 26 VAL B N 1
ATOM 2148 C CA . VAL B 1 24 ? 77.251 20.722 -14.950 1.00 37.05 26 VAL B CA 1
ATOM 2149 C C . VAL B 1 24 ? 78.447 19.844 -15.280 1.00 36.50 26 VAL B C 1
ATOM 2150 O O . VAL B 1 24 ? 78.721 19.563 -16.447 1.00 35.26 26 VAL B O 1
ATOM 2163 N N . THR B 1 25 ? 79.152 19.415 -14.241 1.00 32.56 27 THR B N 1
ATOM 2164 C CA . THR B 1 25 ? 80.250 18.477 -14.391 1.00 34.09 27 THR B CA 1
ATOM 2165 C C . THR B 1 25 ? 79.923 17.254 -13.547 1.00 30.84 27 THR B C 1
ATOM 2166 O O . THR B 1 25 ? 79.600 17.375 -12.363 1.00 31.52 27 THR B O 1
ATOM 2177 N N . ILE B 1 26 ? 80.002 16.078 -14.159 1.00 28.34 28 ILE B N 1
ATOM 2178 C CA . ILE B 1 26 ? 79.473 14.866 -13.552 1.00 30.64 28 ILE B CA 1
ATOM 2179 C C . ILE B 1 26 ? 80.344 13.655 -13.860 1.00 31.52 28 ILE B C 1
ATOM 2180 O O . ILE B 1 26 ? 80.862 13.511 -14.965 1.00 34.57 28 ILE B O 1
ATOM 2196 N N . HIS B 1 27 ? 80.500 12.788 -12.869 1.00 32.27 29 HIS B N 1
ATOM 2197 C CA . HIS B 1 27 ? 81.099 11.482 -13.087 1.00 31.21 29 HIS B CA 1
ATOM 2198 C C . HIS B 1 27 ? 79.973 10.468 -13.125 1.00 33.25 29 HIS B C 1
ATOM 2199 O O . HIS B 1 27 ? 79.025 10.566 -12.349 1.00 35.29 29 HIS B O 1
ATOM 2214 N N . TYR B 1 28 ? 80.058 9.507 -14.036 1.00 33.68 30 TYR B N 1
ATOM 2215 C CA . TYR B 1 28 ? 79.020 8.496 -14.146 1.00 38.03 30 TYR B CA 1
ATOM 2216 C C . TYR B 1 28 ? 79.568 7.151 -14.585 1.00 35.18 30 TYR B C 1
ATOM 2217 O O . TYR B 1 28 ? 80.607 7.070 -15.241 1.00 34.08 30 TYR B O 1
ATOM 2235 N N . ASP B 1 29 ? 78.858 6.094 -14.206 1.00 32.48 31 ASP B N 1
ATOM 2236 C CA . ASP B 1 29 ? 79.040 4.791 -14.818 1.00 37.37 31 ASP B CA 1
ATOM 2237 C C . ASP B 1 29 ? 77.666 4.336 -15.305 1.00 43.04 31 ASP B C 1
ATOM 2238 O O . ASP B 1 29 ? 76.667 4.479 -14.602 1.00 40.30 31 ASP B O 1
ATOM 2247 N N . GLY B 1 30 ? 77.610 3.831 -16.529 1.00 35.16 32 GLY B N 1
ATOM 2248 C CA . GLY B 1 30 ? 76.350 3.422 -17.116 1.00 39.52 32 GLY B CA 1
ATOM 2249 C C . GLY B 1 30 ? 76.314 1.929 -17.347 1.00 39.72 32 GLY B C 1
ATOM 2250 O O . GLY B 1 30 ? 77.252 1.353 -17.899 1.00 39.94 32 GLY B O 1
ATOM 2254 N N . LYS B 1 31 ? 75.223 1.304 -16.924 1.00 36.35 33 LYS B N 1
ATOM 2255 C CA . LYS B 1 31 ? 75.057 -0.133 -17.068 1.00 33.51 33 LYS B CA 1
ATOM 2256 C C . LYS B 1 31 ? 73.681 -0.459 -17.627 1.00 44.00 33 LYS B C 1
ATOM 2257 O O . LYS B 1 31 ? 72.728 0.294 -17.432 1.00 34.86 33 LYS B O 1
ATOM 2276 N N . LEU B 1 32 ? 73.586 -1.581 -18.332 1.00 46.35 34 LEU B N 1
ATOM 2277 C CA . LEU B 1 32 ? 72.292 -2.136 -18.697 1.00 42.78 34 LEU B CA 1
ATOM 2278 C C . LEU B 1 32 ? 71.690 -2.735 -17.437 1.00 45.61 34 LEU B C 1
ATOM 2279 O O . LEU B 1 32 ? 72.333 -2.750 -16.388 1.00 47.27 34 LEU B O 1
ATOM 2295 N N . THR B 1 33 ? 70.463 -3.236 -17.532 1.00 51.32 35 THR B N 1
ATOM 2296 C CA . THR B 1 33 ? 69.829 -3.870 -16.380 1.00 54.95 35 THR B CA 1
ATOM 2297 C C . THR B 1 33 ? 70.441 -5.244 -16.107 1.00 56.27 35 THR B C 1
ATOM 2298 O O . THR B 1 33 ? 70.361 -5.753 -14.989 1.00 67.27 35 THR B O 1
ATOM 2309 N N . ASN B 1 34 ? 71.059 -5.837 -17.125 1.00 59.63 36 ASN B N 1
ATOM 2310 C CA . ASN B 1 34 ? 71.766 -7.102 -16.944 1.00 60.51 36 ASN B CA 1
ATOM 2311 C C . ASN B 1 34 ? 73.115 -6.919 -16.245 1.00 65.65 36 ASN B C 1
ATOM 2312 O O . ASN B 1 34 ? 73.819 -7.893 -15.981 1.00 70.84 36 ASN B O 1
ATOM 2323 N N . GLY B 1 35 ? 73.474 -5.671 -15.959 1.00 59.99 37 GLY B N 1
ATOM 2324 C CA . GLY B 1 35 ? 74.666 -5.382 -15.181 1.00 61.93 37 GLY B CA 1
ATOM 2325 C C . GLY B 1 35 ? 75.874 -4.966 -16.001 1.00 53.74 37 GLY B C 1
ATOM 2326 O O . GLY B 1 35 ? 76.792 -4.337 -15.476 1.00 54.28 37 GLY B O 1
ATOM 2330 N N . LYS B 1 36 ? 75.883 -5.306 -17.286 1.00 50.14 38 LYS B N 1
ATOM 2331 C CA . LYS B 1 36 ? 77.036 -5.012 -18.130 1.00 57.90 38 LYS B CA 1
ATOM 2332 C C . LYS B 1 36 ? 77.218 -3.508 -18.319 1.00 52.93 38 LYS B C 1
ATOM 2333 O O . LYS B 1 36 ? 76.262 -2.788 -18.608 1.00 48.54 38 LYS B O 1
ATOM 2352 N N . GLU B 1 37 ? 78.453 -3.046 -18.157 1.00 50.89 39 GLU B N 1
ATOM 2353 C CA . GLU B 1 37 ? 78.772 -1.628 -18.284 1.00 49.86 39 GLU B CA 1
ATOM 2354 C C . GLU B 1 37 ? 78.983 -1.261 -19.748 1.00 51.37 39 GLU B C 1
ATOM 2355 O O . GLU B 1 37 ? 79.664 -1.980 -20.478 1.00 55.40 39 GLU B O 1
ATOM 2367 N N . PHE B 1 38 ? 78.396 -0.146 -20.176 1.00 44.13 40 PHE B N 1
ATOM 2368 C CA . PHE B 1 38 ? 78.559 0.312 -21.555 1.00 44.76 40 PHE B CA 1
ATOM 2369 C C . PHE B 1 38 ? 79.350 1.613 -21.661 1.00 42.17 40 PHE B C 1
ATOM 2370 O O . PHE B 1 38 ? 79.791 1.982 -22.747 1.00 44.36 40 PHE B O 1
ATOM 2387 N N . ASP B 1 39 ? 79.534 2.304 -20.540 1.00 42.57 41 ASP B N 1
ATOM 2388 C CA . ASP B 1 39 ? 80.267 3.566 -20.550 1.00 41.18 41 ASP B CA 1
ATOM 2389 C C . ASP B 1 39 ? 80.564 4.034 -19.133 1.00 46.04 41 ASP B C 1
ATOM 2390 O O . ASP B 1 39 ? 79.809 3.752 -18.204 1.00 43.97 41 ASP B O 1
ATOM 2399 N N . SER B 1 40 ? 81.671 4.753 -18.977 1.00 40.23 42 SER B N 1
ATOM 2400 C CA . SER B 1 40 ? 82.088 5.247 -17.673 1.00 38.82 42 SER B CA 1
ATOM 2401 C C . SER B 1 40 ? 83.070 6.395 -17.828 1.00 43.83 42 SER B C 1
ATOM 2402 O O . SER B 1 40 ? 84.128 6.242 -18.436 1.00 46.81 42 SER B O 1
ATOM 2410 N N . SER B 1 41 ? 82.719 7.547 -17.274 1.00 37.52 43 SER B N 1
ATOM 2411 C CA . SER B 1 41 ? 83.631 8.677 -17.263 1.00 42.95 43 SER B CA 1
ATOM 2412 C C . SER B 1 41 ? 84.759 8.408 -16.265 1.00 44.20 43 SER B C 1
ATOM 2413 O O . SER B 1 41 ? 85.856 8.953 -16.389 1.00 44.83 43 SER B O 1
ATOM 2421 N N . ARG B 1 42 ? 84.486 7.549 -15.286 1.00 42.37 44 ARG B N 1
ATOM 2422 C CA . ARG B 1 42 ? 85.458 7.239 -14.241 1.00 53.54 44 ARG B CA 1
ATOM 2423 C C . ARG B 1 42 ? 86.639 6.446 -14.782 1.00 51.68 44 ARG B C 1
ATOM 2424 O O . ARG B 1 42 ? 87.785 6.695 -14.405 1.00 50.76 44 ARG B O 1
ATOM 2445 N N . LYS B 1 43 ? 86.364 5.494 -15.666 1.00 53.31 45 LYS B N 1
ATOM 2446 C CA . LYS B 1 43 ? 87.425 4.686 -16.252 1.00 55.43 45 LYS B CA 1
ATOM 2447 C C . LYS B 1 43 ? 88.301 5.532 -17.173 1.00 56.49 45 LYS B C 1
ATOM 2448 O O . LYS B 1 43 ? 89.436 5.159 -17.464 1.00 51.83 45 LYS B O 1
ATOM 2467 N N . ARG B 1 44 ? 87.779 6.671 -17.621 1.00 53.91 46 ARG B N 1
ATOM 2468 C CA . ARG B 1 44 ? 88.570 7.615 -18.410 1.00 52.70 46 ARG B CA 1
ATOM 2469 C C . ARG B 1 44 ? 89.271 8.639 -17.518 1.00 53.00 46 ARG B C 1
ATOM 2470 O O . ARG B 1 44 ? 90.100 9.418 -17.988 1.00 58.78 46 ARG B O 1
ATOM 2491 N N . GLY B 1 45 ? 88.932 8.640 -16.232 1.00 51.03 47 GLY B N 1
ATOM 2492 C CA . GLY B 1 45 ? 89.530 9.563 -15.287 1.00 54.89 47 GLY B CA 1
ATOM 2493 C C . GLY B 1 45 ? 89.227 11.014 -15.604 1.00 55.55 47 GLY B C 1
ATOM 2494 O O . GLY B 1 45 ? 89.913 11.915 -15.121 1.00 50.76 47 GLY B O 1
ATOM 2498 N N . LYS B 1 46 ? 88.198 11.242 -16.416 1.00 49.35 48 LYS B N 1
ATOM 2499 C CA . LYS B 1 46 ? 87.772 12.593 -16.755 1.00 44.65 48 LYS B CA 1
ATOM 2500 C C . LYS B 1 46 ? 86.256 12.699 -16.652 1.00 41.40 48 LYS B C 1
ATOM 2501 O O . LYS B 1 46 ? 85.535 11.992 -17.356 1.00 38.88 48 LYS B O 1
ATOM 2520 N N . PRO B 1 47 ? 85.763 13.582 -15.771 1.00 39.09 49 PRO B N 1
ATOM 2521 C CA . PRO B 1 47 ? 84.313 13.761 -15.647 1.00 39.57 49 PRO B CA 1
ATOM 2522 C C . PRO B 1 47 ? 83.693 14.405 -16.885 1.00 32.14 49 PRO B C 1
ATOM 2523 O O . PRO B 1 47 ? 84.390 15.043 -17.675 1.00 36.93 49 PRO B O 1
ATOM 2534 N N . PHE B 1 48 ? 82.385 14.230 -17.040 1.00 34.34 50 PHE B N 1
ATOM 2535 C CA . PHE B 1 48 ? 81.656 14.734 -18.197 1.00 32.25 50 PHE B CA 1
ATOM 2536 C C . PHE B 1 48 ? 81.060 16.103 -17.894 1.00 34.50 50 PHE B C 1
ATOM 2537 O O . PHE B 1 48 ? 80.404 16.290 -16.870 1.00 32.94 50 PHE B O 1
ATOM 2554 N N . THR B 1 49 ? 81.298 17.061 -18.783 1.00 36.26 51 THR B N 1
ATOM 2555 C CA . THR B 1 49 ? 80.741 18.400 -18.634 1.00 33.53 51 THR B CA 1
ATOM 2556 C C . THR B 1 49 ? 79.774 18.687 -19.777 1.00 37.56 51 THR B C 1
ATOM 2557 O O . THR B 1 49 ? 80.081 18.431 -20.941 1.00 33.41 51 THR B O 1
ATOM 2568 N N . CYS B 1 50 ? 78.607 19.220 -19.434 1.00 35.83 52 CYS B N 1
ATOM 2569 C CA . CYS B 1 50 ? 77.551 19.439 -20.413 1.00 39.43 52 CYS B CA 1
ATOM 2570 C C . CYS B 1 50 ? 76.584 20.518 -19.962 1.00 38.70 52 CYS B C 1
ATOM 2571 O O . CYS B 1 50 ? 76.594 20.939 -18.805 1.00 42.42 52 CYS B O 1
ATOM 2579 N N . THR B 1 51 ? 75.739 20.949 -20.891 1.00 29.48 53 THR B N 1
ATOM 2580 C CA . THR B 1 51 ? 74.646 21.861 -20.586 1.00 36.38 53 THR B CA 1
ATOM 2581 C C . THR B 1 51 ? 73.376 21.042 -20.434 1.00 36.51 53 THR B C 1
ATOM 2582 O O . THR B 1 51 ? 73.075 20.199 -21.279 1.00 36.51 53 THR B O 1
ATOM 2593 N N . VAL B 1 52 ? 72.636 21.287 -19.357 1.00 31.32 54 VAL B N 1
ATOM 2594 C CA . VAL B 1 52 ? 71.459 20.484 -19.042 1.00 34.65 54 VAL B CA 1
ATOM 2595 C C . VAL B 1 52 ? 70.158 21.244 -19.261 1.00 30.73 54 VAL B C 1
ATOM 2596 O O . VAL B 1 52 ? 70.142 22.470 -19.339 1.00 32.03 54 VAL B O 1
ATOM 2609 N N . GLY B 1 53 ? 69.067 20.495 -19.361 1.00 30.94 55 GLY B N 1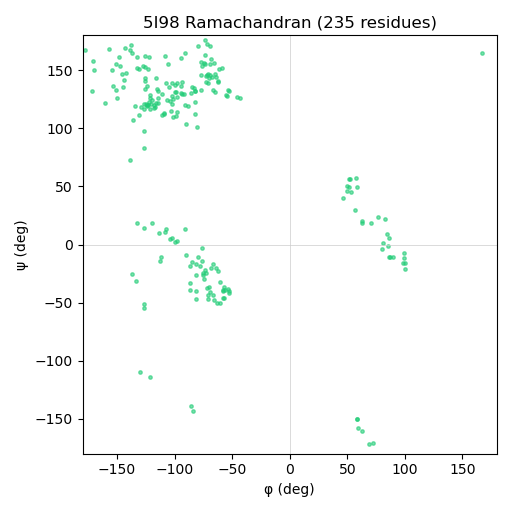
ATOM 2610 C CA . GLY B 1 53 ? 67.749 21.076 -19.523 1.00 28.80 55 GLY B CA 1
ATOM 2611 C C . GLY B 1 53 ? 67.403 21.493 -20.941 1.00 33.25 55 GLY B C 1
ATOM 2612 O O . GLY B 1 53 ? 66.309 22.007 -21.172 1.00 35.38 55 GLY B O 1
ATOM 2616 N N . VAL B 1 54 ? 68.308 21.275 -21.893 1.00 34.89 56 VAL B N 1
ATOM 2617 C CA . VAL B 1 54 ? 68.086 21.763 -23.257 1.00 35.01 56 VAL B CA 1
ATOM 2618 C C . VAL B 1 54 ? 68.197 20.709 -24.364 1.00 37.10 56 VAL B C 1
ATOM 2619 O O . VAL B 1 54 ? 68.271 21.053 -25.541 1.00 33.70 56 VAL B O 1
ATOM 2632 N N . GLY B 1 55 ? 68.190 19.433 -23.998 1.00 34.48 57 GLY B N 1
ATOM 2633 C CA . GLY B 1 55 ? 68.208 18.372 -24.990 1.00 33.01 57 GLY B CA 1
ATOM 2634 C C . GLY B 1 55 ? 69.588 18.030 -25.526 1.00 36.44 57 GLY B C 1
ATOM 2635 O O . GLY B 1 55 ? 69.716 17.472 -26.616 1.00 37.69 57 GLY B O 1
ATOM 2639 N N . GLN B 1 56 ? 70.626 18.359 -24.764 1.00 34.65 58 GLN B N 1
ATOM 2640 C CA . GLN B 1 56 ? 71.996 18.031 -25.158 1.00 34.98 58 GLN B CA 1
ATOM 2641 C C . GLN B 1 56 ? 72.496 16.782 -24.435 1.00 35.43 58 GLN B C 1
ATOM 2642 O O . GLN B 1 56 ? 73.645 16.373 -24.601 1.00 34.68 58 GLN B O 1
ATOM 2656 N N . VAL B 1 57 ? 71.626 16.190 -23.625 1.00 33.71 59 VAL B N 1
ATOM 2657 C CA . VAL B 1 57 ? 71.837 14.849 -23.092 1.00 32.17 59 VAL B CA 1
ATOM 2658 C C . VAL B 1 57 ? 70.493 14.136 -23.167 1.00 32.15 59 VAL B C 1
ATOM 2659 O O . VAL B 1 57 ? 69.479 14.759 -23.483 1.00 31.04 59 VAL B O 1
ATOM 2672 N N . ILE B 1 58 ? 70.473 12.839 -22.884 1.00 29.66 60 ILE B N 1
ATOM 2673 C CA . ILE B 1 58 ? 69.222 12.092 -22.936 1.00 30.78 60 ILE B CA 1
ATOM 2674 C C . ILE B 1 58 ? 68.231 12.658 -21.925 1.00 35.48 60 ILE B C 1
ATOM 2675 O O . ILE B 1 58 ? 68.623 13.198 -20.888 1.00 30.83 60 ILE B O 1
ATOM 2691 N N . LYS B 1 59 ? 66.946 12.531 -22.238 1.00 29.14 61 LYS B N 1
ATOM 2692 C CA . LYS B 1 59 ? 65.889 13.131 -21.432 1.00 32.43 61 LYS B CA 1
ATOM 2693 C C . LYS B 1 59 ? 65.993 12.754 -19.958 1.00 31.19 61 LYS B C 1
ATOM 2694 O O . LYS B 1 59 ? 65.767 13.592 -19.089 1.00 31.71 61 LYS B O 1
ATOM 2713 N N . GLY B 1 60 ? 66.331 11.498 -19.680 1.00 31.59 62 GLY B N 1
ATOM 2714 C CA . GLY B 1 60 ? 66.440 11.022 -18.310 1.00 32.39 62 GLY B CA 1
ATOM 2715 C C . GLY B 1 60 ? 67.411 11.839 -17.479 1.00 30.38 62 GLY B C 1
ATOM 2716 O O . GLY B 1 60 ? 67.162 12.109 -16.302 1.00 30.85 62 GLY B O 1
ATOM 2720 N N . TRP B 1 61 ? 68.525 12.227 -18.093 1.00 29.95 63 TRP B N 1
ATOM 2721 C CA . TRP B 1 61 ? 69.518 13.067 -17.436 1.00 34.07 63 TRP B CA 1
ATOM 2722 C C . TRP B 1 61 ? 69.005 14.491 -17.262 1.00 33.56 63 TRP B C 1
ATOM 2723 O O . TRP B 1 61 ? 69.145 15.083 -16.192 1.00 28.03 63 TRP B O 1
ATOM 2744 N N . ASP B 1 62 ? 68.429 15.044 -18.325 1.00 31.19 64 ASP B N 1
ATOM 2745 C CA . ASP B 1 62 ? 67.885 16.396 -18.282 1.00 29.55 64 ASP B CA 1
ATOM 2746 C C . ASP B 1 62 ? 66.844 16.513 -17.177 1.00 32.84 64 ASP B C 1
ATOM 2747 O O . ASP B 1 62 ? 66.841 17.467 -16.402 1.00 36.01 64 ASP B O 1
ATOM 2756 N N . ILE B 1 63 ? 65.960 15.525 -17.119 1.00 32.07 65 ILE B N 1
ATOM 2757 C CA . ILE B 1 63 ? 64.874 15.514 -16.155 1.00 29.29 65 ILE B CA 1
ATOM 2758 C C . ILE B 1 63 ? 65.409 15.398 -14.737 1.00 33.52 65 ILE B C 1
ATOM 2759 O O . ILE B 1 63 ? 65.003 16.143 -13.849 1.00 30.79 65 ILE B O 1
ATOM 2775 N N . SER B 1 64 ? 66.327 14.462 -14.536 1.00 27.53 66 SER B N 1
ATOM 2776 C CA . SER B 1 64 ? 66.918 14.237 -13.224 1.00 32.02 66 SER B CA 1
ATOM 2777 C C . SER B 1 64 ? 67.649 15.479 -12.725 1.00 30.08 66 SER B C 1
ATOM 2778 O O . SER B 1 64 ? 67.431 15.931 -11.603 1.00 33.61 66 SER B O 1
ATOM 2786 N N . LEU B 1 65 ? 68.513 16.029 -13.570 1.00 30.28 67 LEU B N 1
ATOM 2787 C CA . LEU B 1 65 ? 69.418 17.097 -13.157 1.00 30.50 67 LEU B CA 1
ATOM 2788 C C . LEU B 1 65 ? 68.769 18.480 -13.054 1.00 37.80 67 LEU B C 1
ATOM 2789 O O . LEU B 1 65 ? 69.321 19.369 -12.406 1.00 33.80 67 LEU B O 1
ATOM 2805 N N . THR B 1 66 ? 67.612 18.671 -13.681 1.00 31.15 68 THR B N 1
ATOM 2806 C CA . THR B 1 66 ? 66.908 19.948 -13.571 1.00 29.68 68 THR B CA 1
ATOM 2807 C C . THR B 1 66 ? 65.516 19.804 -12.963 1.00 33.37 68 THR B C 1
ATOM 2808 O O . THR B 1 66 ? 64.675 20.690 -13.111 1.00 34.00 68 THR B O 1
ATOM 2819 N N . ASN B 1 67 ? 65.272 18.693 -12.278 1.00 33.46 69 ASN B N 1
ATOM 2820 C CA . ASN B 1 67 ? 63.976 18.457 -11.656 1.00 31.95 69 ASN B CA 1
ATOM 2821 C C . ASN B 1 67 ? 62.845 18.656 -12.662 1.00 33.70 69 ASN B C 1
ATOM 2822 O O . ASN B 1 67 ? 61.938 19.463 -12.451 1.00 35.08 69 ASN B O 1
ATOM 2833 N N . ASN B 1 68 ? 62.921 17.910 -13.761 1.00 34.70 70 ASN B N 1
ATOM 2834 C CA . ASN B 1 68 ? 61.924 17.957 -14.826 1.00 31.90 70 ASN B CA 1
ATOM 2835 C C . ASN B 1 68 ? 61.770 19.358 -15.419 1.00 34.80 70 ASN B C 1
ATOM 2836 O O . ASN B 1 68 ? 60.658 19.863 -15.568 1.00 33.81 70 ASN B O 1
ATOM 2847 N N . TYR B 1 69 ? 62.900 19.968 -15.763 1.00 30.39 71 TYR B N 1
ATOM 2848 C CA . TYR B 1 69 ? 62.925 21.293 -16.378 1.00 34.75 71 TYR B CA 1
ATOM 2849 C C . TYR B 1 69 ? 62.215 22.328 -15.505 1.00 37.95 71 TYR B C 1
ATOM 2850 O O . TYR B 1 69 ? 61.654 23.305 -16.005 1.00 38.07 71 TYR B O 1
ATOM 2868 N N . GLY B 1 70 ? 62.244 22.104 -14.196 1.00 35.14 72 GLY B N 1
ATOM 2869 C CA . GLY B 1 70 ? 61.625 23.010 -13.246 1.00 37.32 72 GLY B CA 1
ATOM 2870 C C . GLY B 1 70 ? 60.176 22.680 -12.940 1.00 32.49 72 GLY B C 1
ATOM 2871 O O . GLY B 1 70 ? 59.591 23.232 -12.010 1.00 41.15 72 GLY B O 1
ATOM 2875 N N . LYS B 1 71 ? 59.590 21.777 -13.718 1.00 39.39 73 LYS B N 1
ATOM 2876 C CA . LYS B 1 71 ? 58.184 21.418 -13.545 1.00 39.02 73 LYS B CA 1
ATOM 2877 C C . LYS B 1 71 ? 57.976 20.512 -12.330 1.00 38.54 73 LYS B C 1
ATOM 2878 O O . LYS B 1 71 ? 56.889 20.467 -11.750 1.00 36.79 73 LYS B O 1
ATOM 2897 N N . GLY B 1 72 ? 59.022 19.791 -11.947 1.00 35.58 74 GLY B N 1
ATOM 2898 C CA . GLY B 1 72 ? 58.939 18.867 -10.832 1.00 39.77 74 GLY B CA 1
ATOM 2899 C C . GLY B 1 72 ? 58.131 17.629 -11.173 1.00 32.19 74 GLY B C 1
ATOM 2900 O O . GLY B 1 72 ? 57.770 17.406 -12.328 1.00 38.89 74 GLY B O 1
ATOM 2904 N N . GLY B 1 73 ? 57.852 16.820 -10.158 1.00 33.19 75 GLY B N 1
ATOM 2905 C CA . GLY B 1 73 ? 57.095 15.596 -10.333 1.00 39.33 75 GLY B CA 1
ATOM 2906 C C . GLY B 1 73 ? 57.196 14.720 -9.099 1.00 38.44 75 GLY B C 1
ATOM 2907 O O . GLY B 1 73 ? 58.057 14.931 -8.243 1.00 38.02 75 GLY B O 1
ATOM 2911 N N . ALA B 1 74 ? 56.311 13.734 -9.001 1.00 38.42 76 ALA B N 1
ATOM 2912 C CA . ALA B 1 74 ? 56.351 12.792 -7.890 1.00 39.94 76 ALA B CA 1
ATOM 2913 C C . ALA B 1 74 ? 57.559 11.873 -8.029 1.00 32.74 76 ALA B C 1
ATOM 2914 O O . ALA B 1 74 ? 57.970 11.539 -9.141 1.00 31.50 76 ALA B O 1
ATOM 2921 N N . ASN B 1 75 ? 58.121 11.474 -6.892 1.00 37.91 77 ASN B N 1
ATOM 2922 C CA . ASN B 1 75 ? 59.272 10.583 -6.868 1.00 35.80 77 ASN B CA 1
ATOM 2923 C C . ASN B 1 75 ? 60.400 11.123 -7.731 1.00 34.62 77 ASN B C 1
ATOM 2924 O O . ASN B 1 75 ? 61.009 10.387 -8.508 1.00 37.97 77 ASN B O 1
ATOM 2935 N N . LEU B 1 76 ? 60.667 12.416 -7.592 1.00 33.68 78 LEU B N 1
ATOM 2936 C CA . LEU B 1 76 ? 61.713 13.065 -8.358 1.00 33.76 78 LEU B CA 1
ATOM 2937 C C . LEU B 1 76 ? 62.475 14.038 -7.464 1.00 38.74 78 LEU B C 1
ATOM 2938 O O . LEU B 1 76 ? 62.329 15.256 -7.585 1.00 38.31 78 LEU B O 1
ATOM 2954 N N . PRO B 1 77 ? 63.291 13.497 -6.550 1.00 36.46 79 PRO B N 1
ATOM 2955 C CA . PRO B 1 77 ? 64.066 14.350 -5.650 1.00 34.93 79 PRO B CA 1
ATOM 2956 C C . PRO B 1 77 ? 65.074 15.202 -6.405 1.00 35.51 79 PRO B C 1
ATOM 2957 O O . PRO B 1 77 ? 65.641 14.754 -7.403 1.00 31.04 79 PRO B O 1
ATOM 2968 N N . LYS B 1 78 ? 65.286 16.424 -5.932 1.00 34.73 80 LYS B N 1
ATOM 2969 C CA . LYS B 1 78 ? 66.280 17.304 -6.522 1.00 39.09 80 LYS B CA 1
ATOM 2970 C C . LYS B 1 78 ? 67.682 16.778 -6.243 1.00 38.92 80 LYS B C 1
ATOM 2971 O O . LYS B 1 78 ? 67.946 16.196 -5.189 1.00 35.71 80 LYS B O 1
ATOM 2990 N N . ILE B 1 79 ? 68.576 16.990 -7.201 1.00 33.91 81 ILE B N 1
ATOM 2991 C CA . ILE B 1 79 ? 69.954 16.542 -7.093 1.00 32.98 81 ILE B CA 1
ATOM 2992 C C . ILE B 1 79 ? 70.868 17.744 -6.903 1.00 33.77 81 ILE B C 1
ATOM 2993 O O . ILE B 1 79 ? 71.022 18.571 -7.802 1.00 37.63 81 ILE B O 1
ATOM 3009 N N . SER B 1 80 ? 71.467 17.837 -5.722 1.00 31.69 82 SER B N 1
ATOM 3010 C CA . SER B 1 80 ? 72.315 18.966 -5.379 1.00 36.95 82 SER B CA 1
ATOM 3011 C C . SER B 1 80 ? 73.773 18.658 -5.676 1.00 32.90 82 SER B C 1
ATOM 3012 O O . SER B 1 80 ? 74.164 17.496 -5.794 1.00 32.20 82 SER B O 1
ATOM 3020 N N . LYS B 1 81 ? 74.576 19.708 -5.784 1.00 31.65 83 LYS B N 1
ATOM 3021 C CA . LYS B 1 81 ? 76.010 19.564 -5.967 1.00 31.46 83 LYS B CA 1
ATOM 3022 C C . LYS B 1 81 ? 76.606 18.696 -4.858 1.00 33.51 83 LYS B C 1
ATOM 3023 O O . LYS B 1 81 ? 76.378 18.949 -3.673 1.00 34.74 83 LYS B O 1
ATOM 3042 N N . GLY B 1 82 ? 77.360 17.672 -5.252 1.00 33.66 84 GLY B N 1
ATOM 3043 C CA . GLY B 1 82 ? 77.973 16.754 -4.309 1.00 31.32 84 GLY B CA 1
ATOM 3044 C C . GLY B 1 82 ? 77.200 15.455 -4.153 1.00 35.34 84 GLY B C 1
ATOM 3045 O O . GLY B 1 82 ? 77.699 14.495 -3.569 1.00 37.16 84 GLY B O 1
ATOM 3049 N N . THR B 1 83 ? 75.984 15.420 -4.688 1.00 35.35 85 THR B N 1
ATOM 3050 C CA . THR B 1 83 ? 75.108 14.262 -4.524 1.00 31.95 85 THR B CA 1
ATOM 3051 C C . THR B 1 83 ? 75.592 13.053 -5.314 1.00 33.10 85 THR B C 1
ATOM 3052 O O . THR B 1 83 ? 76.047 13.186 -6.449 1.00 30.87 85 THR B O 1
ATOM 3063 N N . LYS B 1 84 ? 75.493 11.877 -4.701 1.00 33.63 86 LYS B N 1
ATOM 3064 C CA . LYS B 1 84 ? 75.673 10.622 -5.415 1.00 29.95 86 LYS B CA 1
ATOM 3065 C C . LYS B 1 84 ? 74.302 9.987 -5.574 1.00 32.76 86 LYS B C 1
ATOM 3066 O O . LYS B 1 84 ? 73.597 9.770 -4.586 1.00 34.05 86 LYS B O 1
ATOM 3085 N N . ALA B 1 85 ? 73.924 9.691 -6.811 1.00 32.78 87 ALA B N 1
ATOM 3086 C CA . ALA B 1 85 ? 72.601 9.162 -7.092 1.00 32.11 87 ALA B CA 1
ATOM 3087 C C . ALA B 1 85 ? 72.669 8.014 -8.090 1.00 32.42 87 ALA B C 1
ATOM 3088 O O . ALA B 1 85 ? 73.687 7.806 -8.754 1.00 29.30 87 ALA B O 1
ATOM 3095 N N . ILE B 1 86 ? 71.575 7.267 -8.175 1.00 28.55 88 ILE B N 1
ATOM 3096 C CA . ILE B 1 86 ? 71.426 6.224 -9.173 1.00 30.10 88 ILE B CA 1
ATOM 3097 C C . ILE B 1 86 ? 70.209 6.563 -10.020 1.00 34.60 88 ILE B C 1
ATOM 3098 O O . ILE B 1 86 ? 69.101 6.697 -9.502 1.00 31.17 88 ILE B O 1
ATOM 3114 N N . LEU B 1 87 ? 70.424 6.719 -11.319 1.00 31.00 89 LEU B N 1
ATOM 3115 C CA . LEU B 1 87 ? 69.343 7.029 -12.242 1.00 32.33 89 LEU B CA 1
ATOM 3116 C C . LEU B 1 87 ? 68.947 5.766 -12.995 1.00 34.41 89 LEU B C 1
ATOM 3117 O O . LEU B 1 87 ? 69.777 5.162 -13.672 1.00 30.61 89 LEU B O 1
ATOM 3133 N N . THR B 1 88 ? 67.687 5.364 -12.878 1.00 30.97 90 THR B N 1
ATOM 3134 C CA . THR B 1 88 ? 67.171 4.259 -13.677 1.00 33.86 90 THR B CA 1
ATOM 3135 C C . THR B 1 88 ? 66.210 4.832 -14.712 1.00 32.85 90 THR B C 1
ATOM 3136 O O . THR B 1 88 ? 65.143 5.350 -14.378 1.00 30.24 90 THR B O 1
ATOM 3147 N N . ILE B 1 89 ? 66.605 4.736 -15.974 1.00 33.36 91 ILE B N 1
ATOM 3148 C CA . ILE B 1 89 ? 65.973 5.499 -17.035 1.00 31.08 91 ILE B CA 1
ATOM 3149 C C . ILE B 1 89 ? 65.336 4.587 -18.071 1.00 31.92 91 ILE B C 1
ATOM 3150 O O . ILE B 1 89 ? 66.023 3.780 -18.696 1.00 34.70 91 ILE B O 1
ATOM 3166 N N . PRO B 1 90 ? 64.014 4.715 -18.258 1.00 36.44 92 PRO B N 1
ATOM 3167 C CA . PRO B 1 90 ? 63.341 3.911 -19.283 1.00 35.94 92 PRO B CA 1
ATOM 3168 C C . PRO B 1 90 ? 63.748 4.352 -20.688 1.00 31.41 92 PRO B C 1
ATOM 3169 O O . PRO B 1 90 ? 64.145 5.505 -20.870 1.00 31.95 92 PRO B O 1
ATOM 3180 N N . PRO B 1 91 ? 63.648 3.441 -21.670 1.00 36.38 93 PRO B N 1
ATOM 3181 C CA . PRO B 1 91 ? 64.157 3.628 -23.037 1.00 32.50 93 PRO B CA 1
ATOM 3182 C C . PRO B 1 91 ? 63.678 4.910 -23.717 1.00 32.00 93 PRO B C 1
ATOM 3183 O O . PRO B 1 91 ? 64.457 5.572 -24.402 1.00 32.62 93 PRO B O 1
ATOM 3194 N N . ASN B 1 92 ? 62.405 5.246 -23.548 1.00 35.77 94 ASN B N 1
ATOM 3195 C CA . ASN B 1 92 ? 61.860 6.447 -24.166 1.00 37.50 94 ASN B CA 1
ATOM 3196 C C . ASN B 1 92 ? 62.545 7.713 -23.660 1.00 39.61 94 ASN B C 1
ATOM 3197 O O . ASN B 1 92 ? 62.537 8.741 -24.335 1.00 38.82 94 ASN B O 1
ATOM 3208 N N . LEU B 1 93 ? 63.149 7.631 -22.477 1.00 33.16 95 LEU B N 1
ATOM 3209 C CA . LEU B 1 93 ? 63.885 8.760 -21.915 1.00 32.69 95 LEU B CA 1
ATOM 3210 C C . LEU B 1 93 ? 65.395 8.577 -22.083 1.00 37.89 95 LEU B C 1
ATOM 3211 O O . LEU B 1 93 ? 66.188 9.368 -21.571 1.00 32.55 95 LEU B O 1
ATOM 3227 N N . ALA B 1 94 ? 65.786 7.525 -22.795 1.00 32.01 96 ALA B N 1
ATOM 3228 C CA . ALA B 1 94 ? 67.190 7.279 -23.088 1.00 32.69 96 ALA B CA 1
ATOM 3229 C C . ALA B 1 94 ? 67.413 7.238 -24.605 1.00 37.19 96 ALA B C 1
ATOM 3230 O O . ALA B 1 94 ? 67.246 8.256 -25.274 1.00 32.32 96 ALA B O 1
ATOM 3237 N N . TYR B 1 95 ? 67.776 6.081 -25.154 1.00 30.19 97 TYR B N 1
ATOM 3238 C CA . TYR B 1 95 ? 68.064 5.995 -26.587 1.00 29.03 97 TYR B CA 1
ATOM 3239 C C . TYR B 1 95 ? 66.965 5.330 -27.420 1.00 36.15 97 TYR B C 1
ATOM 3240 O O . TYR B 1 95 ? 67.130 5.129 -28.622 1.00 33.51 97 TYR B O 1
ATOM 3258 N N . GLY B 1 96 ? 65.848 4.994 -26.783 1.00 32.37 98 GLY B N 1
ATOM 3259 C CA . GLY B 1 96 ? 64.645 4.603 -27.501 1.00 33.77 98 GLY B CA 1
ATOM 3260 C C . GLY B 1 96 ? 64.774 3.346 -28.345 1.00 33.76 98 GLY B C 1
ATOM 3261 O O . GLY B 1 96 ? 65.667 2.529 -28.129 1.00 29.25 98 GLY B O 1
ATOM 3265 N N . PRO B 1 97 ? 63.864 3.176 -29.316 1.00 31.96 99 PRO B N 1
ATOM 3266 C CA . PRO B 1 97 ? 63.819 1.956 -30.133 1.00 35.13 99 PRO B CA 1
ATOM 3267 C C . PRO B 1 97 ? 65.112 1.652 -30.894 1.00 29.02 99 PRO B C 1
ATOM 3268 O O . PRO B 1 97 ? 65.498 0.489 -30.958 1.00 34.42 99 PRO B O 1
ATOM 3279 N N . ARG B 1 98 ? 65.772 2.665 -31.448 1.00 27.42 100 ARG B N 1
ATOM 3280 C CA . ARG B 1 98 ? 66.977 2.426 -32.239 1.00 31.55 100 ARG B CA 1
ATOM 3281 C C . ARG B 1 98 ? 68.192 2.086 -31.379 1.00 35.01 100 ARG B C 1
ATOM 3282 O O . ARG B 1 98 ? 69.078 1.355 -31.821 1.00 37.71 100 ARG B O 1
ATOM 3303 N N . GLY B 1 99 ? 68.233 2.609 -30.157 1.00 32.14 101 GLY B N 1
ATO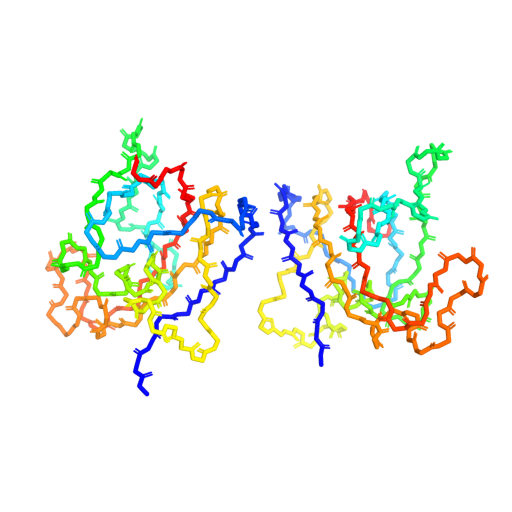M 3304 C CA . GLY B 1 99 ? 69.408 2.476 -29.314 1.00 31.41 101 GLY B CA 1
ATOM 3305 C C . GLY B 1 99 ? 70.640 3.072 -29.974 1.00 33.74 101 GLY B C 1
ATOM 3306 O O . GLY B 1 99 ? 70.544 4.023 -30.749 1.00 34.02 101 GLY B O 1
ATOM 3310 N N . ILE B 1 100 ? 71.801 2.509 -29.660 1.00 35.87 102 ILE B N 1
ATOM 3311 C CA . ILE B 1 100 ? 73.051 2.889 -30.304 1.00 32.67 102 ILE B CA 1
ATOM 3312 C C . ILE B 1 100 ? 73.690 1.616 -30.840 1.00 33.46 102 ILE B C 1
ATOM 3313 O O . ILE B 1 100 ? 74.330 0.880 -30.094 1.00 35.37 102 ILE B O 1
ATOM 3329 N N . PRO B 1 101 ? 73.501 1.341 -32.139 1.00 36.39 103 PRO B N 1
ATOM 3330 C CA . PRO B 1 101 ? 73.956 0.076 -32.727 1.00 33.12 103 PRO B CA 1
ATOM 3331 C C . PRO B 1 101 ? 75.348 -0.329 -32.257 1.00 37.21 103 PRO B C 1
ATOM 3332 O O . PRO B 1 101 ? 76.284 0.463 -32.352 1.00 37.77 103 PRO B O 1
ATOM 3343 N N . GLY B 1 102 ? 75.469 -1.549 -31.740 1.00 39.27 104 GLY B N 1
ATOM 3344 C CA . GLY B 1 102 ? 76.752 -2.070 -31.304 1.00 38.72 104 GLY B CA 1
ATOM 3345 C C . GLY B 1 102 ? 77.114 -1.728 -29.871 1.00 48.22 104 GLY B C 1
ATOM 3346 O O . GLY B 1 102 ? 78.073 -2.278 -29.332 1.00 42.25 104 GLY B O 1
ATOM 3350 N N . ILE B 1 103 ? 76.353 -0.828 -29.252 1.00 40.48 105 ILE B N 1
ATOM 3351 C CA . ILE B 1 103 ? 76.642 -0.395 -27.888 1.00 31.90 105 ILE B CA 1
ATOM 3352 C C . ILE B 1 103 ? 75.423 -0.545 -26.986 1.00 38.34 105 ILE B C 1
ATOM 3353 O O . ILE B 1 103 ? 75.512 -1.114 -25.899 1.00 40.84 105 ILE B O 1
ATOM 3369 N N . ILE B 1 104 ? 74.292 -0.014 -27.438 1.00 36.67 106 ILE B N 1
ATOM 3370 C CA . ILE B 1 104 ? 73.046 -0.092 -26.684 1.00 34.27 106 ILE B CA 1
ATOM 3371 C C . ILE B 1 104 ? 71.940 -0.671 -27.554 1.00 37.06 106 ILE B C 1
ATOM 3372 O O . ILE B 1 104 ? 71.621 -0.121 -28.608 1.00 34.74 106 ILE B O 1
ATOM 3388 N N . GLY B 1 105 ? 71.361 -1.783 -27.107 1.00 37.30 107 GLY B N 1
ATOM 3389 C CA . GLY B 1 105 ? 70.313 -2.460 -27.851 1.00 38.62 107 GLY B CA 1
ATOM 3390 C C . GLY B 1 105 ? 69.022 -1.669 -27.876 1.00 36.41 107 GLY B C 1
ATOM 3391 O O . GLY B 1 105 ? 68.900 -0.659 -27.187 1.00 32.61 107 GLY B O 1
ATOM 3395 N N . PRO B 1 106 ? 68.052 -2.116 -28.688 1.00 35.42 108 PRO B N 1
ATOM 3396 C CA . PRO B 1 106 ? 66.748 -1.448 -28.770 1.00 32.17 108 PRO B CA 1
ATOM 3397 C C . PRO B 1 106 ? 65.960 -1.458 -27.462 1.00 34.75 108 PRO B C 1
ATOM 3398 O O . PRO B 1 106 ? 65.956 -2.459 -26.743 1.00 34.40 108 PRO B O 1
ATOM 3409 N N . ASN B 1 107 ? 65.309 -0.335 -27.170 1.00 33.64 109 ASN B N 1
ATOM 3410 C CA . ASN B 1 107 ? 64.424 -0.208 -26.016 1.00 32.66 109 ASN B CA 1
ATOM 3411 C C . ASN B 1 107 ? 65.068 -0.694 -24.732 1.00 36.18 109 ASN B C 1
ATOM 3412 O O . ASN B 1 107 ? 64.488 -1.488 -23.990 1.00 33.38 109 ASN B O 1
ATOM 3423 N N . GLU B 1 108 ? 66.271 -0.192 -24.478 1.00 36.00 110 GLU B N 1
ATOM 3424 C CA . GLU B 1 108 ? 67.049 -0.590 -23.321 1.00 38.35 110 GLU B CA 1
ATOM 3425 C C . GLU B 1 108 ? 66.841 0.370 -22.156 1.00 36.43 110 GLU B C 1
ATOM 3426 O O . GLU B 1 108 ? 66.931 1.589 -22.309 1.00 35.23 110 GLU B O 1
ATOM 3438 N N . THR B 1 109 ? 66.553 -0.196 -20.992 1.00 36.70 111 THR B N 1
ATOM 3439 C CA . THR B 1 109 ? 66.500 0.563 -19.752 1.00 34.26 111 THR B CA 1
ATOM 3440 C C . THR B 1 109 ? 67.924 0.705 -19.219 1.00 35.78 111 THR B C 1
ATOM 3441 O O . THR B 1 109 ? 68.672 -0.271 -19.169 1.00 34.82 111 THR B O 1
ATOM 3452 N N . LEU B 1 110 ? 68.306 1.920 -18.835 1.00 32.21 112 LEU B N 1
ATOM 3453 C CA . LEU B 1 110 ? 69.685 2.192 -18.426 1.00 31.56 112 LEU B CA 1
ATOM 3454 C C . LEU B 1 110 ? 69.794 2.607 -16.968 1.00 32.07 112 LEU B C 1
ATOM 3455 O O . LEU B 1 110 ? 68.943 3.326 -16.445 1.00 34.34 112 LEU B O 1
ATOM 3471 N N . VAL B 1 111 ? 70.865 2.158 -16.325 1.00 28.70 113 VAL B N 1
ATOM 3472 C CA . VAL B 1 111 ? 71.151 2.507 -14.939 1.00 30.76 113 VAL B CA 1
ATOM 3473 C C . VAL B 1 111 ? 72.469 3.276 -14.863 1.00 30.86 113 VAL B C 1
ATOM 3474 O O . VAL B 1 111 ? 73.521 2.746 -15.222 1.00 37.75 113 VAL B O 1
ATOM 3487 N N . PHE B 1 112 ? 72.405 4.523 -14.402 1.00 30.04 114 PHE B N 1
ATOM 3488 C CA . PHE B 1 112 ? 73.596 5.356 -14.250 1.00 31.44 114 PHE B CA 1
ATOM 3489 C C . PHE B 1 112 ? 73.843 5.657 -12.777 1.00 35.64 114 PHE B C 1
ATOM 3490 O O . PHE B 1 112 ? 72.953 6.161 -12.096 1.00 34.20 114 PHE B O 1
ATOM 3507 N N . GLU B 1 113 ? 75.042 5.368 -12.281 1.00 33.71 115 GLU B N 1
ATOM 3508 C CA . GLU B 1 113 ? 75.460 5.921 -10.996 1.00 33.54 115 GLU B CA 1
ATOM 3509 C C . GLU B 1 113 ? 76.180 7.229 -11.269 1.00 30.42 115 GLU B C 1
ATOM 3510 O O . GLU B 1 113 ? 77.189 7.246 -11.970 1.00 36.41 115 GLU B O 1
ATOM 3522 N N . VAL B 1 114 ? 75.664 8.320 -10.718 1.00 34.82 116 VAL B N 1
ATOM 3523 C CA . VAL B 1 114 ? 76.183 9.635 -11.042 1.00 32.12 116 VAL B CA 1
ATOM 3524 C C . VAL B 1 114 ? 76.592 10.404 -9.796 1.00 32.43 116 VAL B C 1
ATOM 3525 O O . VAL B 1 114 ? 75.953 10.304 -8.747 1.00 32.86 116 VAL B O 1
ATOM 3538 N N . GLU B 1 115 ? 77.673 11.164 -9.919 1.00 30.16 117 GLU B N 1
ATOM 3539 C CA . GLU B 1 115 ? 78.060 12.108 -8.888 1.00 33.31 117 GLU B CA 1
ATOM 3540 C C . GLU B 1 115 ? 78.112 13.497 -9.508 1.00 30.73 117 GLU B C 1
ATOM 3541 O O . GLU B 1 115 ? 78.782 13.708 -10.520 1.00 30.07 117 GLU B O 1
ATOM 3553 N N . LEU B 1 116 ? 77.392 14.439 -8.909 1.00 30.81 118 LEU B N 1
ATOM 3554 C CA . LEU B 1 116 ? 77.336 15.796 -9.427 1.00 34.10 118 LEU B CA 1
ATOM 3555 C C . LEU B 1 116 ? 78.450 16.616 -8.790 1.00 29.89 118 LEU B C 1
ATOM 3556 O O . LEU B 1 116 ? 78.350 17.027 -7.636 1.00 33.97 118 LEU B O 1
ATOM 3572 N N . LEU B 1 117 ? 79.511 16.855 -9.552 1.00 31.08 119 LEU B N 1
ATOM 3573 C CA . LEU B 1 117 ? 80.712 17.480 -9.013 1.00 35.30 119 LEU B CA 1
ATOM 3574 C C . LEU B 1 117 ? 80.620 18.996 -9.044 1.00 34.36 119 LEU B C 1
ATOM 3575 O O . LEU B 1 117 ? 81.158 19.676 -8.167 1.00 38.07 119 LEU B O 1
ATOM 3591 N N . GLY B 1 118 ? 79.941 19.527 -10.054 1.00 33.54 120 GLY B N 1
ATOM 3592 C CA . GLY B 1 118 ? 79.852 20.962 -10.210 1.00 32.45 120 GLY B CA 1
ATOM 3593 C C . GLY B 1 118 ? 78.627 21.439 -10.960 1.00 40.57 120 GLY B C 1
ATOM 3594 O O . GLY B 1 118 ? 78.087 20.751 -11.829 1.00 32.85 120 GLY B O 1
ATOM 3598 N N . VAL B 1 119 ? 78.196 22.643 -10.607 1.00 34.20 121 VAL B N 1
ATOM 3599 C CA . VAL B 1 119 ? 77.087 23.308 -11.267 1.00 40.20 121 VAL B CA 1
ATOM 3600 C C . VAL B 1 119 ? 77.567 24.709 -11.630 1.00 50.59 121 VAL B C 1
ATOM 3601 O O . VAL B 1 119 ? 77.911 25.499 -10.752 1.00 49.70 121 VAL B O 1
ATOM 3614 N N . ASN B 1 120 ? 77.594 25.007 -12.925 1.00 49.15 122 ASN B N 1
ATOM 3615 C CA . ASN B 1 120 ? 78.261 26.201 -13.426 1.00 56.37 122 ASN B CA 1
ATOM 3616 C C . ASN B 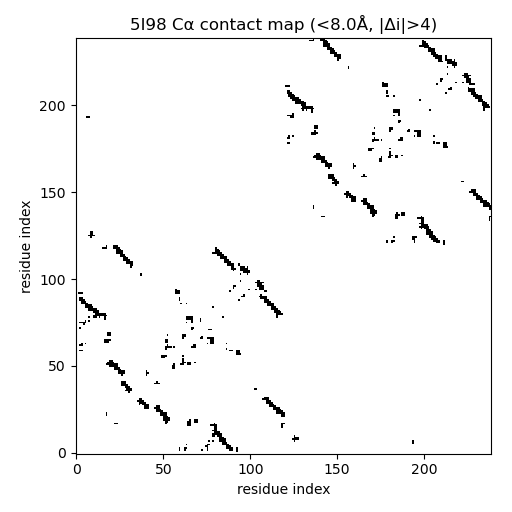1 120 ? 79.704 26.274 -12.940 1.00 62.93 122 ASN B C 1
ATOM 3617 O O . ASN B 1 120 ? 80.065 27.162 -12.171 1.00 75.64 122 ASN B O 1
#

CATH classification: 3.10.50.40